Protein AF-A0A2N2E9M6-F1 (afdb_monomer)

Mean predicted aligned error: 7.97 Å

Structure (mmCIF, N/CA/C/O backbone):
data_AF-A0A2N2E9M6-F1
#
_entry.id   AF-A0A2N2E9M6-F1
#
loop_
_atom_site.group_PDB
_atom_site.id
_atom_site.type_symbol
_atom_site.label_atom_id
_atom_site.label_alt_id
_atom_site.label_comp_id
_atom_site.label_asym_id
_atom_site.label_entity_id
_atom_site.label_seq_id
_atom_site.pdbx_PDB_ins_code
_atom_site.Cartn_x
_atom_site.Cartn_y
_atom_site.Cartn_z
_atom_site.occupancy
_atom_site.B_iso_or_equiv
_atom_site.auth_seq_id
_atom_site.auth_comp_id
_atom_site.auth_asym_id
_atom_site.auth_atom_id
_atom_site.pdbx_PDB_model_num
ATOM 1 N N . MET A 1 1 ? -21.289 7.981 24.343 1.00 60.69 1 MET A N 1
ATOM 2 C CA . MET A 1 1 ? -21.766 8.398 23.003 1.00 60.69 1 MET A CA 1
ATOM 3 C C . MET A 1 1 ? -20.630 8.728 22.034 1.00 60.69 1 MET A C 1
ATOM 5 O O . MET A 1 1 ? -20.771 8.397 20.872 1.00 60.69 1 MET A O 1
ATOM 9 N N . ILE A 1 2 ? -19.497 9.300 22.464 1.00 63.69 2 ILE A N 1
ATOM 10 C CA . ILE A 1 2 ? -18.366 9.608 21.557 1.00 63.69 2 ILE A CA 1
ATOM 11 C C . ILE A 1 2 ? -17.702 8.328 21.000 1.00 63.69 2 ILE A C 1
ATOM 13 O O . ILE A 1 2 ? -17.491 8.209 19.799 1.00 63.69 2 ILE A O 1
ATOM 17 N N . THR A 1 3 ? -17.477 7.317 21.845 1.00 67.94 3 THR A N 1
ATOM 18 C CA . THR A 1 3 ? -16.825 6.048 21.459 1.00 67.94 3 THR A CA 1
ATOM 19 C C . 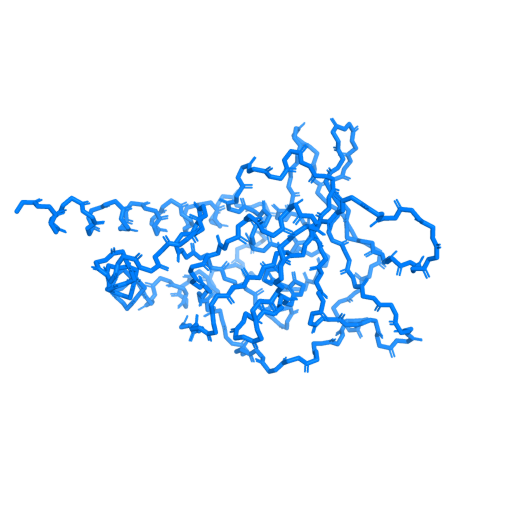THR A 1 3 ? -17.609 5.241 20.418 1.00 67.94 3 THR A C 1
ATOM 21 O O . THR A 1 3 ? -17.013 4.602 19.558 1.00 67.94 3 THR A O 1
ATOM 24 N N . SER A 1 4 ? -18.948 5.285 20.450 1.00 77.00 4 SER A N 1
ATOM 25 C CA . SER A 1 4 ? -19.782 4.553 19.483 1.00 77.00 4 SER A CA 1
ATOM 26 C C . SER A 1 4 ? -19.716 5.146 18.076 1.00 77.00 4 SER A C 1
ATOM 28 O O . SER A 1 4 ? -19.857 4.410 17.105 1.00 77.00 4 SER A O 1
ATOM 30 N N . THR A 1 5 ? -19.496 6.458 17.958 1.00 87.81 5 THR A N 1
ATOM 31 C CA . THR A 1 5 ? -19.344 7.127 16.660 1.00 87.81 5 THR A CA 1
ATOM 32 C C . THR A 1 5 ? -17.971 6.827 16.060 1.00 87.81 5 THR A C 1
ATOM 34 O O . THR A 1 5 ? -17.907 6.391 14.918 1.00 87.81 5 THR A O 1
ATOM 37 N N . ILE A 1 6 ? -16.897 6.912 16.858 1.00 88.19 6 ILE A N 1
ATOM 38 C CA . ILE A 1 6 ? -15.526 6.600 16.411 1.00 88.19 6 ILE A CA 1
ATOM 39 C C . ILE A 1 6 ? -15.430 5.170 15.864 1.00 88.19 6 ILE A C 1
ATOM 41 O O . ILE A 1 6 ? -14.947 4.963 14.756 1.00 88.19 6 ILE A O 1
ATOM 45 N N . LEU A 1 7 ? -15.933 4.173 16.600 1.00 92.75 7 LEU A N 1
ATOM 46 C CA . LEU A 1 7 ? -15.896 2.775 16.152 1.00 92.75 7 LEU A CA 1
ATOM 47 C C . LEU A 1 7 ? -16.660 2.554 14.841 1.00 92.75 7 LEU A C 1
ATOM 49 O O . LEU A 1 7 ? -16.227 1.771 13.993 1.00 92.75 7 LEU A O 1
ATOM 53 N N . LYS A 1 8 ? -17.786 3.254 14.664 1.00 94.44 8 LYS A N 1
ATOM 54 C CA . LYS A 1 8 ? -18.570 3.203 13.429 1.00 94.44 8 LYS A CA 1
ATOM 55 C C . LYS A 1 8 ? -17.799 3.815 12.259 1.00 94.44 8 LYS A C 1
ATOM 57 O O . LYS A 1 8 ? -17.776 3.217 11.187 1.00 94.44 8 LYS A O 1
ATOM 62 N N . ASP A 1 9 ? -17.153 4.957 12.469 1.00 93.38 9 ASP A N 1
ATOM 63 C CA . ASP A 1 9 ? -16.379 5.647 11.434 1.00 93.38 9 ASP A CA 1
ATOM 64 C C . ASP A 1 9 ? -15.151 4.827 11.014 1.00 93.38 9 ASP A C 1
ATOM 66 O O . ASP A 1 9 ? -14.904 4.656 9.822 1.00 93.38 9 ASP A O 1
ATOM 70 N N . LEU A 1 10 ? -14.442 4.223 11.973 1.00 95.00 10 LEU A N 1
ATOM 71 C CA . LEU A 1 10 ? -13.316 3.321 11.704 1.00 95.00 10 LEU A CA 1
ATOM 72 C C . LEU A 1 10 ? -13.754 2.054 10.963 1.00 95.00 10 LEU A C 1
ATOM 74 O O . LEU A 1 10 ? -13.095 1.636 10.014 1.00 95.00 10 LEU A O 1
ATOM 78 N N . SER A 1 11 ? -14.889 1.464 11.348 1.00 96.62 11 SER A N 1
ATOM 79 C CA . SER A 1 11 ? -15.451 0.310 10.632 1.00 96.62 11 SER A CA 1
ATOM 80 C C . SER A 1 11 ? -15.841 0.676 9.197 1.00 96.62 11 SER A C 1
ATOM 82 O O . SER A 1 11 ? -15.581 -0.088 8.272 1.00 96.62 11 SER A O 1
ATOM 84 N N . CYS A 1 12 ? -16.419 1.864 8.997 1.00 96.38 12 CYS A N 1
ATOM 85 C CA . CYS A 1 12 ? -16.771 2.379 7.676 1.00 96.38 12 CYS A CA 1
ATOM 86 C C . CYS A 1 12 ? -15.526 2.623 6.809 1.00 96.38 12 CYS A C 1
ATOM 88 O O . CYS A 1 12 ? -15.520 2.263 5.632 1.00 96.38 12 CYS A O 1
ATOM 90 N N . LEU A 1 13 ? -14.459 3.188 7.388 1.00 94.75 13 LEU A N 1
ATOM 91 C CA . LEU A 1 13 ? -13.177 3.363 6.707 1.00 94.75 13 LEU A CA 1
ATOM 92 C C . LEU A 1 13 ? -12.599 2.017 6.262 1.00 94.75 13 LEU A C 1
ATOM 94 O O . LEU A 1 13 ? -12.228 1.877 5.099 1.00 94.75 13 LEU A O 1
ATOM 98 N N . PHE A 1 14 ? -12.581 1.028 7.158 1.00 97.06 14 PHE A N 1
ATOM 99 C CA . PHE A 1 14 ? -12.128 -0.325 6.846 1.00 97.06 14 PHE A CA 1
ATOM 100 C C . PHE A 1 14 ? -12.903 -0.915 5.661 1.00 97.06 14 PHE A C 1
ATOM 102 O O . PHE A 1 14 ? -12.312 -1.314 4.659 1.00 97.06 14 PHE A O 1
ATOM 109 N N . ASP A 1 15 ? -14.237 -0.905 5.738 1.00 97.50 15 ASP A N 1
ATOM 110 C CA . ASP A 1 15 ? -15.101 -1.478 4.701 1.00 97.50 15 ASP A CA 1
ATOM 111 C C . ASP A 1 15 ? -14.954 -0.743 3.359 1.00 97.50 15 ASP A C 1
ATOM 113 O O . ASP A 1 15 ? -15.023 -1.359 2.292 1.00 97.50 15 ASP A O 1
ATOM 117 N N . LYS A 1 16 ? -14.714 0.573 3.395 1.00 96.38 16 LYS A N 1
ATOM 118 C CA . LYS A 1 16 ? -14.410 1.371 2.205 1.00 96.38 16 LYS A CA 1
ATOM 119 C C . LYS A 1 16 ? -13.079 0.955 1.579 1.00 96.38 16 LYS A C 1
ATOM 121 O O . LYS A 1 16 ? -13.034 0.772 0.370 1.00 96.38 16 LYS A O 1
ATOM 126 N N . GLN A 1 17 ? -12.022 0.786 2.372 1.00 95.75 17 GLN A N 1
ATOM 127 C CA . GLN A 1 17 ? -10.703 0.398 1.862 1.00 95.75 17 GLN A CA 1
ATOM 128 C C . GLN A 1 17 ? -10.716 -1.007 1.250 1.00 95.75 17 GLN A C 1
ATOM 130 O O . GLN A 1 17 ? -10.189 -1.195 0.156 1.00 95.75 17 GLN A O 1
ATOM 135 N N . ILE A 1 18 ? -11.385 -1.971 1.894 1.00 97.31 18 ILE A N 1
ATOM 136 C CA . ILE A 1 18 ? -11.574 -3.314 1.325 1.00 97.31 18 ILE A CA 1
ATOM 137 C C . ILE A 1 18 ? -12.331 -3.239 -0.001 1.00 97.31 18 ILE A C 1
ATOM 139 O O . ILE A 1 18 ? -11.908 -3.836 -0.986 1.00 97.31 18 ILE A O 1
ATOM 143 N N . ARG A 1 19 ? -13.418 -2.463 -0.063 1.00 96.12 19 ARG A N 1
ATOM 144 C CA . ARG A 1 19 ? -14.171 -2.281 -1.309 1.00 96.12 19 ARG A CA 1
ATOM 145 C C . ARG A 1 19 ? -13.313 -1.680 -2.417 1.00 96.12 19 ARG A C 1
ATOM 147 O O . ARG A 1 19 ? -13.338 -2.186 -3.530 1.00 96.12 19 ARG A O 1
ATOM 154 N N . THR A 1 20 ? -12.526 -0.656 -2.101 1.00 93.75 20 THR A N 1
ATOM 155 C CA . THR A 1 20 ? -11.588 -0.058 -3.053 1.00 93.75 20 THR A CA 1
ATOM 156 C C . THR A 1 20 ? -10.599 -1.095 -3.591 1.00 93.75 20 THR A C 1
ATOM 158 O O . THR A 1 20 ? -10.358 -1.084 -4.790 1.00 93.75 20 THR A O 1
ATOM 161 N N . LEU A 1 21 ? -10.085 -2.019 -2.765 1.00 94.19 21 LEU A N 1
ATOM 162 C CA . LEU A 1 21 ? -9.227 -3.120 -3.235 1.00 94.19 21 LEU A CA 1
ATOM 163 C C . LEU A 1 21 ? -9.965 -4.101 -4.157 1.00 94.19 21 LEU A C 1
ATOM 165 O O . LEU A 1 21 ? -9.404 -4.516 -5.166 1.00 94.19 21 LEU A O 1
ATOM 169 N N . VAL A 1 22 ? -11.213 -4.458 -3.833 1.00 93.81 22 VAL A N 1
ATOM 170 C CA . VAL A 1 22 ? -12.055 -5.347 -4.662 1.00 93.81 22 VAL A CA 1
ATOM 171 C C . VAL A 1 22 ? -12.351 -4.728 -6.031 1.00 93.81 22 VAL A C 1
ATOM 173 O O . VAL A 1 22 ? -12.450 -5.440 -7.026 1.00 93.81 22 VAL A O 1
ATOM 176 N N . GLU A 1 23 ? -12.507 -3.407 -6.084 1.00 92.00 23 GLU A N 1
ATOM 177 C CA . GLU A 1 23 ? -12.818 -2.652 -7.303 1.00 92.00 23 GLU A CA 1
ATOM 178 C C . GLU A 1 23 ? -11.581 -2.379 -8.179 1.00 92.00 23 GLU A C 1
ATOM 180 O O . GLU A 1 23 ? -11.720 -1.858 -9.290 1.00 92.00 23 GLU A O 1
ATOM 185 N N . LEU A 1 24 ? -10.373 -2.734 -7.719 1.00 89.62 24 LEU A N 1
ATOM 186 C CA . LEU A 1 24 ? -9.167 -2.630 -8.534 1.00 89.62 24 LEU A CA 1
ATOM 187 C C . LEU A 1 24 ? -9.260 -3.551 -9.755 1.00 89.62 24 LEU A C 1
ATOM 189 O O . LEU A 1 24 ? -9.720 -4.688 -9.678 1.00 89.62 24 LEU A O 1
ATOM 193 N N . ASN A 1 25 ? -8.738 -3.083 -10.890 1.00 86.94 25 ASN A N 1
ATOM 194 C CA . ASN A 1 25 ? -8.650 -3.875 -12.117 1.00 86.94 25 ASN A CA 1
ATOM 195 C C . ASN A 1 25 ? -7.492 -4.892 -12.048 1.00 86.94 25 ASN A C 1
ATOM 197 O O . ASN A 1 25 ? -6.520 -4.805 -12.799 1.00 86.94 25 ASN A O 1
ATOM 201 N N . VAL A 1 26 ? -7.581 -5.827 -11.104 1.00 88.44 26 VAL A N 1
ATOM 202 C CA . VAL A 1 26 ? -6.598 -6.879 -10.826 1.00 88.44 26 VAL A CA 1
ATOM 203 C C . VAL A 1 26 ? -7.299 -8.224 -10.933 1.00 88.44 26 VAL A C 1
ATOM 205 O O . VAL A 1 26 ? -8.449 -8.375 -10.528 1.00 88.44 26 VAL A O 1
ATOM 208 N N . SER A 1 27 ? -6.604 -9.215 -11.485 1.00 89.81 27 SER A N 1
ATOM 209 C CA . SER A 1 27 ? -7.168 -10.555 -11.626 1.00 89.81 27 SER A CA 1
ATOM 210 C C . SER A 1 27 ? -7.528 -11.157 -10.263 1.00 89.81 27 SER A C 1
ATOM 212 O O . SER A 1 27 ? -6.756 -11.066 -9.306 1.00 89.81 27 SER A O 1
ATOM 214 N N . ALA A 1 28 ? -8.705 -11.779 -10.190 1.00 89.69 28 ALA A N 1
ATOM 215 C CA . ALA A 1 28 ? -9.292 -12.289 -8.953 1.00 89.69 28 ALA A CA 1
ATOM 216 C C . ALA A 1 28 ? -8.373 -13.290 -8.225 1.00 89.69 28 ALA A C 1
ATOM 218 O O . ALA A 1 28 ? -8.224 -13.217 -7.008 1.00 89.69 28 ALA A O 1
ATOM 219 N N . ASP A 1 29 ? -7.688 -14.162 -8.969 1.00 89.81 29 ASP A N 1
ATOM 220 C CA . ASP A 1 29 ? -6.722 -15.140 -8.449 1.00 89.81 29 ASP A CA 1
ATOM 221 C C . ASP A 1 29 ? -5.532 -14.502 -7.716 1.00 89.81 29 ASP A C 1
ATOM 223 O O . ASP A 1 29 ? -4.926 -15.149 -6.867 1.00 89.81 29 ASP A O 1
ATOM 227 N N . LYS A 1 30 ? -5.218 -13.233 -8.006 1.00 89.62 30 LYS A N 1
ATOM 228 C CA . LYS A 1 30 ? -4.108 -12.505 -7.378 1.00 89.62 30 LYS A CA 1
ATOM 229 C C . LYS A 1 30 ? -4.528 -11.673 -6.171 1.00 89.62 30 LYS A C 1
ATOM 231 O O . LYS A 1 30 ? -3.700 -11.422 -5.304 1.00 89.62 30 LYS A O 1
ATOM 236 N N . ILE A 1 31 ? -5.780 -11.210 -6.127 1.00 93.56 31 ILE A N 1
ATOM 237 C CA . ILE A 1 31 ? -6.237 -10.227 -5.130 1.00 93.56 31 ILE A CA 1
ATOM 238 C C . ILE A 1 31 ? -7.152 -10.822 -4.050 1.00 93.56 31 ILE A C 1
ATOM 240 O O . ILE A 1 31 ? -7.185 -10.287 -2.945 1.00 93.56 31 ILE A O 1
ATOM 244 N N . ILE A 1 32 ? -7.842 -11.942 -4.313 1.00 95.25 32 ILE A N 1
ATOM 245 C CA . ILE A 1 32 ? -8.782 -12.548 -3.349 1.00 95.25 32 ILE A CA 1
ATOM 246 C C . ILE A 1 32 ? -8.077 -12.955 -2.052 1.00 95.25 32 ILE A C 1
ATOM 248 O O . ILE A 1 32 ? -8.472 -12.483 -0.990 1.00 95.25 32 ILE A O 1
ATOM 252 N N . GLY A 1 33 ? -7.018 -13.768 -2.130 1.00 96.62 33 GLY A N 1
ATOM 253 C CA . GLY A 1 33 ? -6.290 -14.224 -0.938 1.00 96.62 33 GLY A CA 1
ATOM 254 C C . GLY A 1 33 ? -5.763 -13.063 -0.080 1.00 96.62 33 GLY A C 1
ATOM 255 O O . GLY A 1 33 ? -5.979 -13.051 1.133 1.00 96.62 33 GLY A O 1
ATOM 256 N N . PRO A 1 34 ? -5.146 -12.031 -0.688 1.00 96.69 34 PRO A N 1
ATOM 257 C CA . PRO A 1 34 ? -4.741 -10.843 0.052 1.00 96.69 34 PRO A CA 1
ATOM 258 C C . PRO A 1 34 ? -5.894 -10.094 0.726 1.00 96.69 34 PRO A C 1
ATOM 260 O O . PRO A 1 34 ? -5.753 -9.661 1.869 1.00 96.69 34 PRO A O 1
ATOM 263 N N . ILE A 1 35 ? -7.040 -9.956 0.050 1.00 97.12 35 ILE A N 1
ATOM 264 C CA . ILE A 1 35 ? -8.232 -9.314 0.619 1.00 97.12 35 ILE A CA 1
ATOM 265 C C . ILE A 1 35 ? -8.780 -10.120 1.799 1.00 97.12 35 ILE A C 1
ATOM 267 O O . ILE A 1 35 ? -9.088 -9.525 2.828 1.00 97.12 35 ILE A O 1
ATOM 271 N N . GLU A 1 36 ? -8.864 -11.447 1.690 1.00 97.75 36 GLU A N 1
ATOM 272 C CA . GLU A 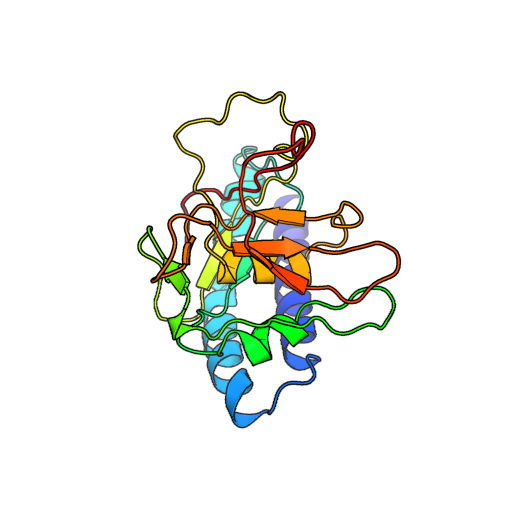1 36 ? -9.311 -12.318 2.784 1.00 97.75 36 GLU A CA 1
ATOM 273 C C . GLU A 1 36 ? -8.409 -12.157 4.018 1.00 97.75 36 GLU A C 1
ATOM 275 O O . GLU A 1 36 ? -8.905 -11.875 5.111 1.00 97.75 36 GLU A O 1
ATOM 280 N N . SER A 1 37 ? -7.084 -12.188 3.827 1.00 97.44 37 SER A N 1
ATOM 281 C CA . SER A 1 37 ? -6.099 -11.970 4.899 1.00 97.44 37 SER A CA 1
ATOM 282 C C . SER A 1 37 ? -6.227 -10.593 5.566 1.00 97.44 37 SER A C 1
ATOM 284 O O . SER A 1 37 ? -6.011 -10.453 6.774 1.00 97.44 37 SER A O 1
ATOM 286 N N . LEU A 1 38 ? -6.585 -9.550 4.811 1.00 98.06 38 LEU A N 1
ATOM 287 C CA . LEU A 1 38 ? -6.860 -8.220 5.364 1.00 98.06 38 LEU A CA 1
ATOM 288 C C . LEU A 1 38 ? -8.197 -8.185 6.122 1.00 98.06 38 LEU A C 1
ATOM 290 O O . LEU A 1 38 ? -8.269 -7.614 7.211 1.00 98.06 38 LEU A O 1
ATOM 294 N N . MET A 1 39 ? -9.244 -8.820 5.586 1.00 98.06 39 MET A N 1
ATOM 295 C CA . MET A 1 39 ? -10.576 -8.888 6.200 1.00 98.06 39 MET A CA 1
ATOM 296 C C . MET A 1 39 ? -10.562 -9.575 7.568 1.00 98.06 39 MET A C 1
ATOM 298 O O . MET A 1 39 ? -11.233 -9.104 8.488 1.00 98.06 39 MET A O 1
ATOM 302 N N . GLU A 1 40 ? -9.755 -10.624 7.736 1.00 97.88 40 GLU A N 1
ATOM 303 C CA . GLU A 1 40 ? -9.566 -11.316 9.020 1.00 97.88 40 GLU A CA 1
ATOM 304 C C . GLU A 1 40 ? -9.017 -10.400 10.128 1.00 97.88 40 GLU A C 1
ATOM 306 O O . GLU A 1 40 ? -9.221 -10.660 1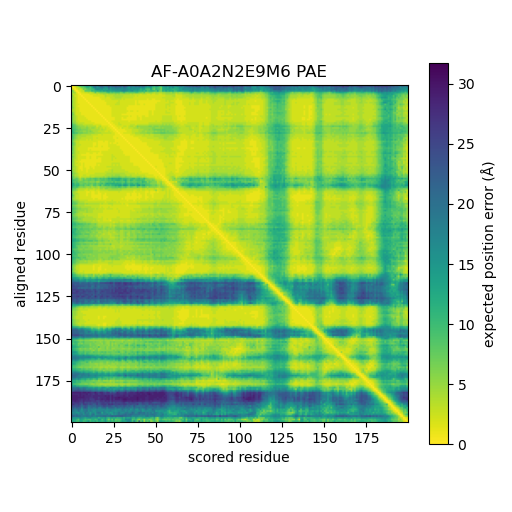1.314 1.00 97.88 40 GLU A O 1
ATOM 311 N N . LYS A 1 41 ? -8.369 -9.285 9.765 1.00 97.25 41 LYS A N 1
ATOM 312 C CA . LYS A 1 41 ? -7.785 -8.325 10.713 1.00 97.25 41 LYS A CA 1
ATOM 313 C C . LYS A 1 41 ? -8.754 -7.220 11.144 1.00 97.25 41 LYS A C 1
ATOM 315 O O . LYS A 1 41 ? -8.367 -6.381 11.958 1.00 97.25 41 LYS A O 1
ATOM 320 N N . LYS A 1 42 ? -10.006 -7.202 10.656 1.00 97.25 42 LYS A N 1
ATOM 321 C CA . LYS A 1 42 ? -10.972 -6.106 10.885 1.00 97.25 42 LYS A CA 1
ATOM 322 C C . LYS A 1 42 ? -11.082 -5.677 12.346 1.00 97.25 42 LYS A C 1
ATOM 324 O O . LYS A 1 42 ? -10.878 -4.503 12.653 1.00 97.25 42 LYS A O 1
ATOM 329 N N . ASP A 1 43 ? -11.372 -6.613 13.244 1.00 96.25 43 ASP A N 1
ATOM 330 C CA . ASP A 1 43 ? -11.605 -6.299 14.659 1.00 96.25 43 ASP A CA 1
ATOM 331 C C . ASP A 1 43 ? -10.350 -5.720 15.326 1.00 96.25 43 ASP A C 1
ATOM 333 O O . ASP A 1 43 ? -10.424 -4.761 16.102 1.00 96.25 43 ASP A O 1
ATOM 337 N N . LEU A 1 44 ? -9.177 -6.252 14.979 1.00 96.62 44 LEU A N 1
ATOM 338 C CA . LEU A 1 44 ? -7.894 -5.793 15.503 1.00 96.62 44 LEU A CA 1
ATOM 339 C C . LEU A 1 44 ? -7.516 -4.403 14.965 1.00 96.62 44 LEU A C 1
ATOM 341 O O . LEU A 1 44 ? -7.009 -3.561 15.709 1.00 96.62 44 LEU A O 1
ATOM 345 N N . VAL A 1 45 ? -7.802 -4.135 13.691 1.00 96.31 45 VAL A N 1
ATOM 346 C CA . VAL A 1 45 ? -7.537 -2.842 13.047 1.00 96.31 45 VAL A CA 1
ATOM 347 C C . VAL A 1 45 ? -8.461 -1.761 13.597 1.00 96.31 45 VAL A C 1
ATOM 349 O O . VAL A 1 45 ? -7.991 -0.692 13.985 1.00 96.31 45 VAL A O 1
ATOM 352 N N . VAL A 1 46 ? -9.762 -2.043 13.698 1.00 96.06 46 VAL A N 1
ATOM 353 C CA . VAL A 1 46 ? -10.752 -1.095 14.231 1.00 96.06 46 VAL A CA 1
ATOM 354 C C . VAL A 1 46 ? -10.484 -0.796 15.706 1.00 96.06 46 VAL A C 1
ATOM 356 O O . VAL A 1 46 ? -10.511 0.370 16.105 1.00 96.06 46 VAL A O 1
ATOM 359 N N . SER A 1 47 ? -10.176 -1.812 16.518 1.00 94.12 47 SER A N 1
ATOM 360 C CA . SER A 1 47 ? -9.818 -1.599 17.928 1.00 94.12 47 SER A CA 1
ATOM 361 C C . SER A 1 47 ? -8.525 -0.792 18.076 1.00 94.12 47 SER A C 1
ATOM 363 O O . SER A 1 47 ? -8.515 0.192 18.816 1.00 94.12 47 SER A O 1
ATOM 365 N N . THR A 1 48 ? -7.479 -1.115 17.308 1.00 93.19 48 THR A N 1
ATOM 366 C CA . THR A 1 48 ? -6.218 -0.356 17.301 1.00 93.19 48 THR A CA 1
ATOM 367 C C . THR A 1 48 ? -6.422 1.094 16.855 1.00 93.19 48 THR A C 1
ATOM 369 O O . THR A 1 48 ? -5.902 2.013 17.487 1.00 93.19 48 THR A O 1
ATOM 372 N N . GLY A 1 49 ? -7.203 1.329 15.799 1.00 91.81 49 GLY A N 1
ATOM 373 C CA . GLY A 1 49 ? -7.538 2.680 15.347 1.00 91.81 49 GLY A CA 1
ATOM 374 C C . GLY A 1 49 ? -8.273 3.477 16.427 1.00 91.81 49 GLY A C 1
ATOM 375 O O . GLY A 1 49 ? -7.973 4.650 16.646 1.00 91.81 49 GLY A O 1
ATOM 376 N N . ASN A 1 50 ? -9.183 2.833 17.161 1.00 93.12 50 ASN A N 1
ATOM 377 C CA . ASN A 1 50 ? -9.910 3.464 18.258 1.00 93.12 50 ASN A CA 1
ATOM 378 C C . ASN A 1 50 ? -8.978 3.823 19.425 1.00 93.12 50 ASN A C 1
ATOM 380 O O . ASN A 1 50 ? -9.090 4.921 19.963 1.00 93.12 50 ASN A O 1
ATOM 384 N N . GLU A 1 51 ? -8.030 2.954 19.787 1.00 91.06 51 GLU A N 1
ATOM 385 C CA . GLU A 1 51 ? -6.999 3.267 20.789 1.00 91.06 51 GLU A CA 1
ATOM 386 C C . GLU A 1 51 ? -6.180 4.503 20.398 1.00 91.06 51 GLU A C 1
ATOM 388 O O . GLU A 1 51 ? -5.986 5.403 21.216 1.00 91.06 51 GLU A O 1
ATOM 393 N N . ILE A 1 52 ? -5.737 4.577 19.139 1.00 87.81 52 ILE A N 1
ATOM 394 C CA . ILE A 1 52 ? -4.951 5.708 18.634 1.00 87.81 52 ILE A CA 1
ATOM 395 C C . ILE A 1 52 ? -5.776 7.000 18.687 1.00 87.81 52 ILE A C 1
ATOM 397 O O . ILE A 1 52 ? -5.300 7.996 19.234 1.00 87.81 52 ILE A O 1
ATOM 401 N N . MET A 1 53 ? -7.026 6.972 18.214 1.00 87.06 53 MET A N 1
ATOM 402 C CA . MET A 1 53 ? -7.935 8.127 18.253 1.00 87.06 53 MET A CA 1
ATOM 403 C C . MET A 1 53 ? -8.201 8.601 19.688 1.00 87.06 53 MET A C 1
ATOM 405 O O . MET A 1 53 ? -8.124 9.795 19.973 1.00 87.06 53 MET A O 1
ATOM 409 N N . LEU A 1 54 ? -8.469 7.676 20.614 1.00 87.50 54 LEU A N 1
ATOM 410 C CA . LEU A 1 54 ? -8.736 8.001 22.019 1.00 87.50 54 LEU A CA 1
ATOM 411 C C . LEU A 1 54 ? -7.493 8.492 22.768 1.00 87.50 54 LEU A C 1
ATOM 413 O O . LEU A 1 54 ? -7.623 9.263 23.716 1.00 87.50 54 LEU A O 1
ATOM 417 N N . SER A 1 55 ? -6.295 8.077 22.350 1.00 85.56 55 SER A N 1
ATOM 418 C CA . SER A 1 55 ? -5.043 8.545 22.951 1.00 85.56 55 SER A CA 1
ATOM 419 C C . SER A 1 55 ? -4.733 10.018 22.656 1.00 85.56 55 SER A C 1
ATOM 421 O O . SER A 1 55 ? -3.839 10.583 23.285 1.00 85.56 55 SER A O 1
ATOM 423 N N . GLY A 1 56 ? -5.428 10.632 21.687 1.00 78.94 56 GLY A N 1
ATOM 424 C CA . GLY A 1 56 ? -5.151 11.992 21.218 1.00 78.94 56 GLY A CA 1
ATOM 425 C C . GLY A 1 56 ? -3.825 12.133 20.461 1.00 78.94 56 GLY A C 1
ATOM 426 O O . GLY A 1 56 ? -3.418 13.248 20.159 1.00 78.94 56 GLY A O 1
ATOM 427 N N . LYS A 1 57 ? -3.145 11.018 20.156 1.00 74.38 57 LYS A N 1
ATOM 428 C CA . LYS A 1 57 ? -1.873 10.975 19.413 1.00 74.38 57 LYS A CA 1
ATOM 429 C C . LYS A 1 57 ? -2.055 10.765 17.909 1.00 74.38 57 LYS A C 1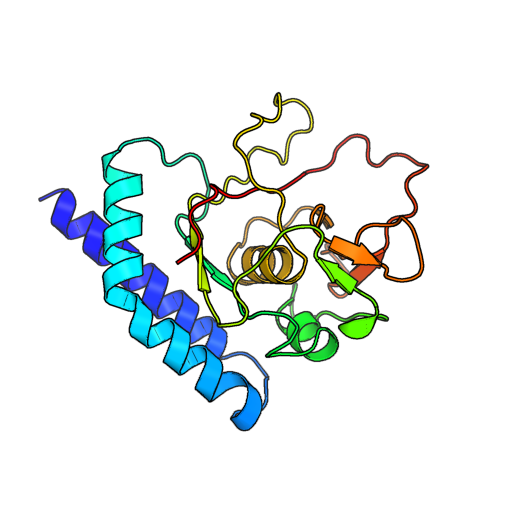
ATOM 431 O O . LYS A 1 57 ? -1.089 10.456 17.217 1.00 74.38 57 LYS A O 1
ATOM 436 N N . PHE A 1 58 ? -3.282 10.884 17.411 1.00 78.00 58 PHE A N 1
ATOM 437 C CA . PHE A 1 58 ? -3.538 10.879 15.980 1.00 78.00 58 PHE A CA 1
ATOM 438 C C . PHE A 1 58 ? -3.115 12.227 15.396 1.00 78.00 58 PHE A C 1
ATOM 440 O O . PHE A 1 58 ? -3.674 13.259 15.767 1.00 78.00 58 PHE A O 1
ATOM 447 N N . THR A 1 59 ? -2.109 12.215 14.528 1.00 69.19 59 THR A N 1
ATOM 448 C CA . THR A 1 59 ? -1.558 13.435 13.915 1.00 69.19 59 THR A CA 1
ATOM 449 C C . THR A 1 59 ? -1.721 13.467 12.405 1.00 69.19 59 THR A C 1
ATOM 451 O O . THR A 1 59 ? -1.433 14.495 11.806 1.00 69.19 59 THR A O 1
ATOM 454 N N . GLY A 1 60 ? -2.176 12.367 11.805 1.00 68.31 60 GLY A N 1
ATOM 455 C CA . GLY A 1 60 ? -2.215 12.212 10.359 1.00 68.31 60 GLY A CA 1
ATOM 456 C C . GLY A 1 60 ? -3.575 12.398 9.704 1.00 68.31 60 GLY A C 1
ATOM 457 O O . GLY A 1 60 ? -4.569 12.671 10.369 1.00 68.31 60 GLY A O 1
ATOM 458 N N . ASP A 1 61 ? -3.616 12.200 8.388 1.00 73.31 61 ASP A N 1
ATOM 459 C CA . ASP A 1 61 ? -4.851 12.315 7.595 1.00 73.31 61 ASP A CA 1
ATOM 460 C C . ASP A 1 61 ? -5.531 10.959 7.381 1.00 73.31 61 ASP A C 1
ATOM 462 O O . ASP A 1 61 ? -6.725 10.880 7.084 1.00 73.31 61 ASP A O 1
ATOM 466 N N . LEU A 1 62 ? -4.792 9.867 7.597 1.00 80.06 62 LEU A N 1
ATOM 467 C CA . LEU A 1 62 ? -5.314 8.513 7.507 1.00 80.06 62 LEU A CA 1
ATOM 468 C C . LEU A 1 62 ? -4.894 7.688 8.729 1.00 80.06 62 LEU A C 1
ATOM 470 O O . LEU A 1 62 ? -3.716 7.460 9.003 1.00 80.06 62 LEU A O 1
ATOM 474 N N . ILE A 1 63 ? -5.884 7.224 9.491 1.00 88.00 63 ILE A N 1
ATOM 475 C CA . ILE A 1 63 ? -5.664 6.483 10.743 1.00 88.00 63 ILE A CA 1
ATOM 476 C C . ILE A 1 63 ? -5.053 5.099 10.520 1.00 88.00 63 ILE A C 1
ATOM 478 O O . ILE A 1 63 ? -4.227 4.671 11.327 1.00 88.00 63 ILE A O 1
ATOM 482 N N . PHE A 1 64 ? -5.412 4.426 9.427 1.00 92.12 64 PHE A N 1
ATOM 483 C CA . PHE A 1 64 ? -4.766 3.198 8.982 1.00 92.12 64 PHE A CA 1
ATOM 484 C C . PHE A 1 64 ? -4.918 2.984 7.477 1.00 92.12 64 PHE A C 1
ATOM 486 O O . PHE A 1 64 ? -5.867 3.482 6.869 1.00 92.12 64 PHE A O 1
ATOM 493 N N . SER A 1 65 ? -4.013 2.205 6.887 1.00 92.69 65 SER A N 1
ATOM 494 C CA . SER A 1 65 ? -4.058 1.828 5.471 1.00 92.69 65 SER A CA 1
ATOM 495 C C . SER A 1 65 ? -3.634 0.371 5.266 1.00 92.69 65 SER A C 1
ATOM 497 O O . SER A 1 65 ? -2.632 -0.032 5.865 1.00 92.69 65 SER A O 1
ATOM 499 N N . PRO A 1 66 ? -4.357 -0.421 4.449 1.00 96.06 66 PRO A N 1
ATOM 500 C CA . PRO A 1 66 ? -3.968 -1.787 4.127 1.00 96.06 66 PRO A CA 1
ATOM 501 C C . PRO A 1 66 ? -2.818 -1.801 3.121 1.00 96.06 66 PRO A C 1
ATOM 503 O O . PRO A 1 66 ? -2.843 -1.095 2.113 1.00 96.06 66 PRO A O 1
ATOM 506 N N . VAL A 1 67 ? -1.831 -2.646 3.362 1.00 95.44 67 VAL A N 1
ATOM 507 C CA . VAL A 1 67 ? -0.626 -2.821 2.557 1.00 95.44 67 VAL A CA 1
ATOM 508 C C . VAL A 1 67 ? -0.586 -4.257 2.067 1.00 95.44 67 VAL A C 1
ATOM 510 O O . VAL A 1 67 ? -0.711 -5.196 2.854 1.00 95.44 67 VAL A O 1
ATOM 513 N N . ILE A 1 68 ? -0.390 -4.422 0.761 1.00 96.00 68 ILE A N 1
ATOM 514 C CA . ILE A 1 68 ? -0.107 -5.719 0.156 1.00 96.00 68 ILE A CA 1
ATOM 515 C C . ILE A 1 68 ? 1.387 -5.733 -0.198 1.00 96.00 68 ILE A C 1
ATOM 517 O O . ILE A 1 68 ? 1.814 -4.919 -1.017 1.00 96.00 68 ILE A O 1
ATOM 521 N N . PRO A 1 69 ? 2.196 -6.599 0.428 1.00 94.19 69 PRO A N 1
ATOM 522 C CA . PRO A 1 69 ? 3.616 -6.753 0.122 1.00 94.19 69 PRO A CA 1
ATOM 523 C C . PRO A 1 69 ? 3.935 -7.020 -1.365 1.00 94.19 69 PRO A C 1
ATOM 525 O O . PRO A 1 69 ? 3.132 -7.611 -2.096 1.00 94.19 69 PRO A O 1
ATOM 528 N N . LEU A 1 70 ? 5.124 -6.591 -1.819 1.00 92.31 70 LEU A N 1
ATOM 529 C CA . LEU A 1 70 ? 5.579 -6.737 -3.218 1.00 92.31 70 LEU A CA 1
ATOM 530 C C . LEU A 1 70 ? 5.903 -8.185 -3.627 1.00 92.31 70 LEU A C 1
ATOM 532 O O . LEU A 1 70 ? 6.009 -8.466 -4.824 1.00 92.31 70 LEU A O 1
ATOM 536 N N . ASP A 1 71 ? 6.101 -9.072 -2.650 1.00 89.69 71 ASP A N 1
ATOM 537 C CA . ASP A 1 71 ? 6.284 -10.519 -2.813 1.00 89.69 71 ASP A CA 1
ATOM 538 C C . ASP A 1 71 ? 4.952 -11.268 -2.987 1.00 89.69 71 ASP A C 1
ATOM 540 O O . ASP A 1 71 ? 4.948 -12.375 -3.520 1.00 89.69 71 ASP A O 1
ATOM 544 N N . ILE A 1 72 ? 3.822 -10.653 -2.614 1.00 92.88 72 ILE A N 1
ATOM 545 C CA . ILE A 1 72 ? 2.473 -11.190 -2.848 1.00 92.88 72 ILE A CA 1
ATOM 546 C C . ILE A 1 72 ? 1.898 -10.683 -4.170 1.00 92.88 72 ILE A C 1
ATOM 548 O O . ILE A 1 72 ? 1.444 -11.470 -5.002 1.00 92.88 72 ILE A O 1
ATOM 552 N N . ILE A 1 73 ? 1.893 -9.362 -4.372 1.00 92.81 73 ILE A N 1
ATOM 553 C CA . ILE A 1 73 ? 1.477 -8.754 -5.640 1.00 92.81 73 ILE A CA 1
ATOM 554 C C . ILE A 1 73 ? 2.654 -7.983 -6.205 1.00 92.81 73 ILE A C 1
ATOM 556 O O . ILE A 1 73 ? 3.123 -7.020 -5.604 1.00 92.81 73 ILE A O 1
ATOM 560 N N . GLU A 1 74 ? 3.094 -8.387 -7.392 1.00 92.69 74 GLU A N 1
ATOM 561 C CA . GLU A 1 74 ? 4.259 -7.795 -8.031 1.00 92.69 74 GLU A CA 1
ATOM 562 C C . GLU A 1 74 ? 4.061 -6.309 -8.358 1.00 92.69 74 GLU A C 1
ATOM 564 O O . GLU A 1 74 ? 2.965 -5.850 -8.702 1.00 92.69 74 GLU A O 1
ATOM 569 N N . LEU A 1 75 ? 5.165 -5.565 -8.333 1.00 92.62 75 LEU A N 1
ATOM 570 C CA . LEU A 1 75 ? 5.209 -4.127 -8.565 1.00 92.62 75 LEU A CA 1
ATOM 571 C C . LEU A 1 75 ? 4.507 -3.669 -9.860 1.00 92.62 75 LEU A C 1
ATOM 573 O O . LEU A 1 75 ? 3.782 -2.676 -9.790 1.00 92.62 75 LEU A O 1
ATOM 577 N N . PRO A 1 76 ? 4.627 -4.354 -11.020 1.00 92.00 76 PRO A N 1
ATOM 578 C CA . PRO A 1 76 ? 3.894 -3.959 -12.225 1.00 92.00 76 PRO A CA 1
ATOM 579 C C . PRO A 1 76 ? 2.374 -3.953 -12.050 1.00 92.00 76 PRO A C 1
ATOM 581 O O . PRO A 1 76 ? 1.693 -3.125 -12.647 1.00 92.00 76 PRO A O 1
ATOM 584 N N . ILE A 1 77 ? 1.842 -4.844 -11.211 1.00 92.25 77 ILE A N 1
ATOM 585 C CA . ILE A 1 77 ? 0.410 -4.919 -10.911 1.00 92.25 77 ILE A CA 1
ATOM 586 C C . ILE A 1 77 ? 0.040 -3.853 -9.883 1.00 92.25 77 ILE A C 1
ATOM 588 O O . ILE A 1 77 ? -0.947 -3.145 -10.071 1.00 92.25 77 ILE A O 1
ATOM 592 N N . GLN A 1 78 ? 0.845 -3.691 -8.827 1.00 92.19 78 GLN A N 1
ATOM 593 C CA . GLN A 1 78 ? 0.604 -2.650 -7.824 1.00 92.19 78 GLN A CA 1
ATOM 594 C C . GLN A 1 78 ? 0.707 -1.232 -8.398 1.00 92.19 78 GLN A C 1
ATOM 596 O O . GLN A 1 78 ? 0.022 -0.328 -7.929 1.00 92.19 78 GLN A O 1
ATOM 601 N N . ALA A 1 79 ? 1.492 -1.018 -9.457 1.00 90.12 79 ALA A N 1
ATOM 602 C CA . ALA A 1 79 ? 1.529 0.260 -10.162 1.00 90.12 79 ALA A CA 1
ATOM 603 C C . ALA A 1 79 ? 0.152 0.658 -10.727 1.00 90.12 79 ALA A C 1
ATOM 605 O O . ALA A 1 79 ? -0.156 1.846 -10.775 1.00 90.12 79 ALA A O 1
ATOM 606 N N . TYR A 1 80 ? -0.708 -0.307 -11.081 1.00 88.31 80 TYR A N 1
ATOM 607 C CA . TYR A 1 80 ? -2.083 -0.039 -11.524 1.00 88.31 80 TYR A CA 1
ATOM 608 C C . TYR A 1 80 ? -3.026 0.371 -10.395 1.00 88.31 80 TYR A C 1
ATOM 610 O O . TYR A 1 80 ? -4.112 0.880 -10.672 1.00 88.31 80 TYR A O 1
ATOM 618 N N . PHE A 1 81 ? -2.633 0.174 -9.133 1.00 89.88 81 PHE A N 1
ATOM 619 C CA . PHE A 1 81 ? -3.406 0.665 -7.990 1.00 89.88 81 PHE A CA 1
ATOM 620 C C . PHE A 1 81 ? -3.382 2.193 -7.974 1.00 89.88 81 PHE A C 1
ATOM 622 O O . PHE A 1 81 ? -4.333 2.849 -7.558 1.00 89.88 81 PHE A O 1
ATOM 629 N N . LEU A 1 82 ? -2.298 2.768 -8.487 1.00 86.44 82 LEU A N 1
ATOM 630 C CA . LEU A 1 82 ? -2.175 4.193 -8.686 1.00 86.44 82 LEU A CA 1
ATOM 631 C C . LEU A 1 82 ? -3.047 4.584 -9.879 1.00 86.44 82 LEU A C 1
ATOM 633 O O . LEU A 1 82 ? -2.848 4.112 -10.998 1.00 86.44 82 LEU A O 1
ATOM 637 N N . SER A 1 83 ? -4.006 5.475 -9.662 1.00 82.81 83 SER A N 1
ATOM 638 C CA . SER A 1 83 ? -4.746 6.098 -10.754 1.00 82.81 83 SER A CA 1
ATOM 639 C C . SER A 1 83 ? -4.956 7.574 -10.468 1.00 82.81 83 SER A C 1
ATOM 641 O O . SER A 1 83 ? -5.211 7.978 -9.336 1.00 82.81 83 SER A O 1
ATOM 643 N N . PHE A 1 84 ? -4.824 8.401 -11.500 1.00 79.62 84 PHE A N 1
ATOM 644 C CA . PHE A 1 84 ? -5.036 9.835 -11.374 1.00 79.62 84 PHE A CA 1
ATOM 645 C C . PHE A 1 84 ? -5.750 10.367 -12.609 1.00 79.62 84 PHE A C 1
ATOM 647 O O . PHE A 1 84 ? -5.294 10.172 -13.732 1.00 79.62 84 PHE A O 1
ATOM 654 N N . ARG A 1 85 ? -6.903 11.020 -12.410 1.00 78.50 85 ARG A N 1
ATOM 655 C CA . ARG A 1 85 ? -7.748 11.559 -13.498 1.00 78.50 85 ARG A CA 1
ATOM 656 C C . ARG A 1 85 ? -8.060 10.536 -14.606 1.00 78.50 85 ARG A C 1
ATOM 658 O O . ARG A 1 85 ? -8.105 10.883 -15.779 1.00 78.50 85 ARG A O 1
ATOM 665 N N . GLY A 1 86 ? -8.279 9.275 -14.227 1.00 79.69 86 GLY A N 1
ATOM 666 C CA . GLY A 1 86 ? -8.576 8.181 -15.160 1.00 79.69 86 GLY A CA 1
ATOM 667 C C . GLY A 1 86 ? -7.350 7.533 -15.813 1.00 79.69 86 GLY A C 1
ATOM 668 O O . GLY A 1 86 ? -7.499 6.516 -16.482 1.00 79.69 86 GLY A O 1
ATOM 669 N N . ASN A 1 87 ? -6.144 8.057 -15.582 1.00 82.56 87 ASN A N 1
ATOM 670 C CA . ASN A 1 87 ? -4.902 7.452 -16.051 1.00 82.56 87 ASN A CA 1
ATOM 671 C C . ASN A 1 87 ? -4.385 6.444 -15.025 1.00 82.56 87 ASN A C 1
ATOM 673 O O . ASN A 1 87 ? -4.127 6.808 -13.877 1.00 82.56 87 ASN A O 1
ATOM 677 N N . GLN A 1 88 ? -4.210 5.190 -15.444 1.00 86.69 88 GLN A N 1
ATOM 678 C CA . GLN A 1 88 ? -3.560 4.161 -14.631 1.00 86.69 88 GLN A CA 1
ATOM 679 C C . GLN A 1 88 ? -2.058 4.411 -14.524 1.00 86.69 88 GLN A C 1
ATOM 681 O O . GLN A 1 88 ? -1.443 4.961 -15.444 1.00 86.69 88 GLN A O 1
ATOM 686 N N . GLY A 1 89 ? -1.493 4.008 -13.391 1.00 87.75 89 GLY A N 1
ATOM 687 C CA . GLY A 1 89 ? -0.077 4.112 -13.116 1.00 87.75 89 GLY A CA 1
ATOM 688 C C . GLY A 1 89 ? 0.760 3.080 -13.862 1.00 87.75 89 GLY A C 1
ATOM 689 O O . GLY A 1 89 ? 0.250 2.093 -14.388 1.00 87.75 89 GLY A O 1
ATOM 690 N N . HIS A 1 90 ? 2.066 3.317 -13.925 1.00 89.12 90 HIS A N 1
ATOM 691 C CA . HIS A 1 90 ? 3.019 2.406 -14.554 1.00 89.12 90 HIS A CA 1
ATOM 692 C C . HIS A 1 90 ? 4.368 2.408 -13.829 1.00 89.12 90 HIS A C 1
ATOM 694 O O . HIS A 1 90 ? 4.652 3.263 -12.992 1.00 89.12 90 HIS A O 1
ATOM 700 N N . THR A 1 91 ? 5.206 1.429 -14.147 1.00 90.25 91 THR A N 1
ATOM 701 C CA . THR A 1 91 ? 6.559 1.269 -13.607 1.00 90.25 91 THR A CA 1
ATOM 702 C C . THR A 1 91 ? 7.450 0.653 -14.679 1.00 90.25 91 THR A C 1
ATOM 704 O O . THR A 1 91 ? 6.970 -0.119 -15.513 1.00 90.25 91 THR A O 1
ATOM 707 N N . TYR A 1 92 ? 8.741 0.973 -14.643 1.00 85.44 92 TYR A N 1
ATOM 708 C CA . TYR A 1 92 ? 9.766 0.316 -15.464 1.00 85.44 92 TYR A CA 1
ATOM 709 C C . TYR A 1 92 ? 10.542 -0.752 -14.684 1.00 85.44 92 TYR A C 1
ATOM 711 O O . TYR A 1 92 ? 11.373 -1.451 -15.261 1.00 85.44 92 TYR A O 1
ATOM 719 N N . PHE A 1 93 ? 10.263 -0.883 -13.387 1.00 87.50 93 PHE A N 1
ATOM 720 C CA . PHE A 1 93 ? 10.941 -1.811 -12.490 1.00 87.50 93 PHE A CA 1
ATOM 721 C C . PHE A 1 93 ? 10.101 -3.049 -12.220 1.00 87.50 93 PHE A C 1
ATOM 723 O O . PHE A 1 93 ? 8.866 -3.020 -12.229 1.00 87.50 93 PHE A O 1
ATOM 730 N N . ARG A 1 94 ? 10.795 -4.129 -11.891 1.00 89.00 94 ARG A N 1
ATOM 731 C CA . ARG A 1 94 ? 10.223 -5.347 -11.325 1.00 89.00 94 ARG A CA 1
ATOM 732 C C . ARG A 1 94 ? 10.353 -5.323 -9.804 1.00 89.00 94 ARG A C 1
ATOM 734 O O . ARG A 1 94 ? 11.180 -4.594 -9.265 1.00 89.00 94 ARG A O 1
ATOM 741 N N . SER A 1 95 ? 9.583 -6.159 -9.103 1.00 87.94 95 SER A N 1
ATOM 742 C CA . SER A 1 95 ? 9.721 -6.297 -7.641 1.00 87.94 95 SER A CA 1
ATOM 743 C C . SER A 1 95 ? 11.151 -6.671 -7.234 1.00 87.94 95 SER A C 1
ATOM 745 O O . SER A 1 95 ? 11.669 -6.134 -6.266 1.00 87.94 95 SER A O 1
ATOM 747 N N . GLU A 1 96 ? 11.812 -7.535 -8.010 1.00 89.50 96 GLU A N 1
ATOM 748 C CA . GLU A 1 96 ? 13.202 -7.976 -7.796 1.00 89.50 96 GLU A CA 1
ATOM 749 C C . GLU A 1 96 ? 14.249 -6.859 -7.942 1.00 89.50 96 GLU A C 1
ATOM 751 O O . GLU A 1 96 ? 15.381 -6.997 -7.476 1.00 89.50 96 GLU A O 1
ATOM 756 N N . ASP A 1 97 ? 13.882 -5.737 -8.564 1.00 88.69 97 ASP A N 1
ATOM 757 C CA . ASP A 1 97 ? 14.751 -4.568 -8.637 1.00 88.69 97 ASP A CA 1
ATOM 758 C C . ASP A 1 97 ? 14.729 -3.766 -7.331 1.00 88.69 97 ASP A C 1
ATOM 760 O O . ASP A 1 97 ? 15.582 -2.905 -7.161 1.00 88.69 97 ASP A O 1
ATOM 764 N N . ILE A 1 98 ? 13.805 -4.041 -6.402 1.00 88.62 98 ILE A N 1
ATOM 765 C CA . ILE A 1 98 ? 13.588 -3.268 -5.176 1.00 88.62 98 ILE A CA 1
ATOM 766 C C . ILE A 1 98 ? 13.953 -4.103 -3.945 1.00 88.62 98 ILE A C 1
ATOM 768 O O . ILE A 1 98 ? 13.478 -5.219 -3.760 1.00 88.62 98 ILE A O 1
ATOM 772 N N . LEU A 1 99 ? 14.779 -3.533 -3.072 1.00 87.50 99 LEU A N 1
ATOM 773 C CA . LEU A 1 99 ? 15.153 -4.092 -1.780 1.00 87.50 99 LEU A CA 1
ATOM 774 C C . LEU A 1 99 ? 14.610 -3.214 -0.655 1.00 87.50 99 LEU A C 1
ATOM 776 O O . LEU A 1 99 ? 15.018 -2.058 -0.522 1.00 87.50 99 LEU A O 1
ATOM 780 N N . ASP A 1 100 ? 13.755 -3.784 0.191 1.00 85.19 100 ASP A N 1
ATOM 781 C CA . ASP A 1 100 ? 13.354 -3.149 1.443 1.00 85.19 100 ASP A CA 1
ATOM 782 C C . ASP A 1 100 ? 14.507 -3.205 2.461 1.00 85.19 100 ASP A C 1
ATOM 784 O O . ASP A 1 100 ? 15.052 -4.260 2.782 1.00 85.19 100 ASP A O 1
ATOM 788 N N . LEU A 1 101 ? 14.891 -2.036 2.969 1.00 82.25 101 LEU A N 1
ATOM 789 C CA . LEU A 1 101 ? 15.935 -1.833 3.976 1.00 82.25 101 LEU A CA 1
ATOM 790 C C . LEU A 1 101 ? 15.428 -2.039 5.405 1.00 82.25 101 LEU A C 1
ATOM 792 O O . LEU A 1 101 ? 16.225 -2.181 6.333 1.00 82.25 101 LEU A O 1
ATOM 796 N N . ILE A 1 102 ? 14.108 -2.031 5.590 1.00 82.06 102 ILE A N 1
ATOM 797 C CA . ILE A 1 102 ? 13.462 -2.342 6.862 1.00 82.06 102 ILE A CA 1
ATOM 798 C C . ILE A 1 102 ? 12.727 -3.668 6.746 1.00 82.06 102 ILE A C 1
ATOM 800 O O . ILE A 1 102 ? 12.216 -4.027 5.690 1.00 82.06 102 ILE A O 1
ATOM 804 N N . LYS A 1 103 ? 12.609 -4.376 7.868 1.00 81.31 103 LYS A N 1
ATOM 805 C CA . LYS A 1 103 ? 11.786 -5.579 7.916 1.00 81.31 103 LYS A CA 1
ATOM 806 C C . LYS A 1 103 ? 10.304 -5.202 7.824 1.00 81.31 103 LYS A C 1
ATOM 808 O O . LYS A 1 103 ? 9.789 -4.461 8.665 1.00 81.31 103 LYS A O 1
ATOM 813 N N . THR A 1 104 ? 9.621 -5.756 6.835 1.00 83.62 104 THR A N 1
ATOM 814 C CA . THR A 1 104 ? 8.166 -5.701 6.659 1.00 83.62 104 THR A CA 1
ATOM 815 C C . THR A 1 104 ? 7.548 -7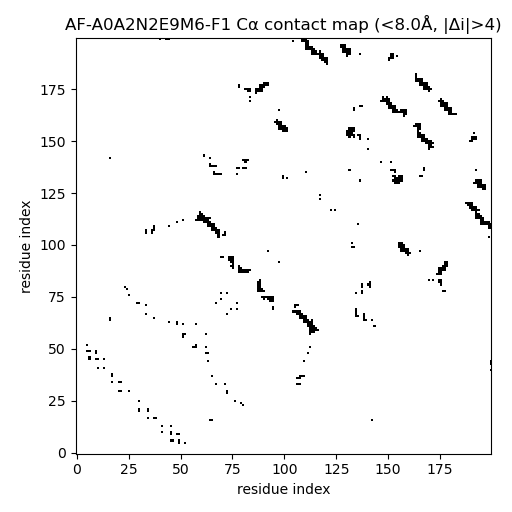.081 6.891 1.00 83.62 104 THR A C 1
ATOM 817 O O . THR A 1 104 ? 8.249 -8.096 6.809 1.00 83.62 104 THR A O 1
ATOM 820 N N . PRO A 1 105 ? 6.259 -7.151 7.267 1.00 90.19 105 PRO A N 1
ATOM 821 C CA . PRO A 1 105 ? 5.507 -8.398 7.202 1.00 90.19 105 PRO A CA 1
ATOM 822 C C . PRO A 1 105 ? 5.477 -8.942 5.768 1.00 90.19 105 PRO A C 1
ATOM 824 O O . PRO A 1 105 ? 5.316 -8.172 4.825 1.00 90.19 105 PRO A O 1
ATOM 827 N N . SER A 1 106 ? 5.608 -10.261 5.625 1.00 90.88 106 SER A N 1
ATOM 828 C CA . SER A 1 106 ? 5.460 -10.965 4.342 1.00 90.88 106 SER A CA 1
ATOM 829 C C . SER A 1 106 ? 3.997 -11.210 3.961 1.00 90.88 106 SER A C 1
ATOM 831 O O . SER A 1 106 ? 3.707 -11.546 2.827 1.00 90.88 106 SER A O 1
ATOM 833 N N . GLU A 1 107 ? 3.073 -11.063 4.913 1.00 95.25 107 GLU A N 1
ATOM 834 C CA . GLU A 1 107 ? 1.625 -11.186 4.713 1.00 95.25 107 GLU A CA 1
ATOM 835 C C . GLU A 1 107 ? 0.976 -9.799 4.634 1.00 95.25 107 GLU A C 1
ATOM 837 O O . GLU A 1 107 ? 1.528 -8.864 5.216 1.00 95.25 107 GLU A O 1
ATOM 842 N N . PRO A 1 108 ? -0.204 -9.633 4.002 1.00 97.12 108 PRO A N 1
ATOM 843 C CA . PRO A 1 108 ? -0.914 -8.357 3.961 1.00 97.12 108 PRO A CA 1
ATOM 844 C C . PRO A 1 108 ? -1.188 -7.814 5.365 1.00 97.12 108 PRO A C 1
ATOM 846 O O . PRO A 1 108 ? -1.647 -8.548 6.245 1.00 97.12 108 PRO A O 1
ATOM 849 N N . TYR A 1 109 ? -0.929 -6.527 5.573 1.00 96.44 109 TYR A N 1
ATOM 850 C CA . TYR A 1 109 ? -0.926 -5.894 6.895 1.00 96.44 109 TYR A CA 1
ATOM 851 C C . TYR A 1 109 ? -1.459 -4.462 6.837 1.00 96.44 109 TYR A C 1
ATOM 853 O O . TYR A 1 109 ? -1.664 -3.907 5.765 1.00 96.44 109 TYR A O 1
ATOM 861 N N . TYR A 1 110 ? -1.672 -3.843 7.990 1.00 94.31 110 TYR A N 1
ATOM 862 C CA . TYR A 1 110 ? -2.078 -2.453 8.133 1.00 94.31 110 TYR A CA 1
ATOM 863 C C . TYR A 1 110 ? -0.961 -1.628 8.762 1.00 94.31 110 TYR A C 1
ATOM 865 O O . TYR A 1 110 ? -0.327 -2.038 9.736 1.00 94.31 110 TYR A O 1
ATOM 873 N N . ILE A 1 111 ? -0.754 -0.431 8.221 1.00 91.00 111 ILE A N 1
ATOM 874 C CA . ILE A 1 111 ? 0.058 0.632 8.827 1.00 91.00 111 ILE A CA 1
ATOM 875 C C . ILE A 1 111 ? -0.864 1.674 9.463 1.00 91.00 111 ILE A C 1
ATOM 877 O O . ILE A 1 111 ? -1.968 1.882 8.963 1.00 91.00 111 ILE A O 1
ATOM 881 N N . PHE A 1 112 ? -0.431 2.325 10.548 1.00 88.62 112 PHE A N 1
ATOM 882 C CA . PHE A 1 112 ? -1.270 3.232 11.350 1.00 88.62 112 PHE A CA 1
ATOM 883 C C . PHE A 1 112 ? -0.666 4.625 11.541 1.00 88.62 112 PHE A C 1
ATOM 885 O O . PHE A 1 112 ? 0.558 4.793 11.511 1.00 88.62 112 PHE A O 1
ATOM 892 N N . ASN A 1 113 ? -1.543 5.590 11.855 1.00 79.44 113 ASN A N 1
ATOM 893 C CA . ASN A 1 113 ? -1.226 6.994 12.134 1.00 79.44 113 ASN A CA 1
ATOM 894 C C . ASN A 1 113 ? -0.339 7.588 11.031 1.00 79.44 113 ASN A C 1
ATOM 896 O O . ASN A 1 113 ? 0.851 7.831 11.234 1.00 79.44 113 ASN A O 1
ATOM 900 N N . LEU A 1 114 ? -0.917 7.702 9.836 1.00 74.62 114 LEU A N 1
ATOM 901 C CA . LEU A 1 114 ? -0.221 8.099 8.619 1.00 74.62 114 LEU A CA 1
ATOM 902 C C . LEU A 1 114 ? -0.272 9.611 8.504 1.00 74.62 114 LEU A C 1
ATOM 904 O O . LEU A 1 114 ? -1.298 10.174 8.114 1.00 74.62 114 LEU A O 1
ATOM 908 N N . ASP A 1 115 ? 0.825 10.244 8.909 1.00 67.44 115 ASP A N 1
ATOM 909 C CA . ASP A 1 115 ? 0.941 11.690 8.896 1.00 67.44 115 ASP A CA 1
ATOM 910 C C . ASP A 1 115 ? 1.503 12.182 7.568 1.00 67.44 115 ASP A C 1
ATOM 912 O O . ASP A 1 115 ? 2.599 11.838 7.117 1.00 67.44 115 ASP A O 1
ATOM 916 N N . GLU A 1 116 ? 0.680 13.010 6.952 1.00 57.19 116 GLU A N 1
ATOM 917 C CA . GLU A 1 116 ? 0.978 13.757 5.760 1.00 57.19 116 GLU A CA 1
ATOM 918 C C . GLU A 1 116 ? 1.859 14.967 6.066 1.00 57.19 116 GLU A C 1
ATOM 920 O O . GLU A 1 116 ? 2.711 15.327 5.273 1.00 57.19 116 GLU A O 1
ATOM 925 N N . ALA A 1 117 ? 1.742 15.603 7.228 1.00 49.75 117 ALA A N 1
ATOM 926 C CA . ALA A 1 117 ? 2.329 16.906 7.532 1.00 49.75 117 ALA A CA 1
ATOM 927 C C . ALA A 1 117 ? 3.874 16.977 7.494 1.00 49.75 117 ALA A C 1
ATOM 929 O O . ALA A 1 117 ? 4.442 18.058 7.657 1.00 49.75 117 ALA A O 1
ATOM 930 N N . CYS A 1 118 ? 4.557 15.873 7.189 1.00 46.66 118 CYS A N 1
ATOM 931 C CA . CYS A 1 118 ? 5.923 15.864 6.659 1.00 46.66 118 CYS A CA 1
ATOM 932 C C . CYS A 1 118 ? 6.011 16.164 5.140 1.00 46.66 118 CYS A C 1
ATOM 934 O O . CYS A 1 118 ? 7.071 15.966 4.541 1.00 46.66 118 CYS A O 1
ATOM 936 N N . PHE A 1 119 ? 4.930 16.674 4.518 1.00 48.44 119 PHE A N 1
ATOM 937 C CA . PHE A 1 119 ? 4.909 17.292 3.182 1.00 48.44 119 PHE A CA 1
ATOM 938 C C . PHE A 1 119 ? 5.473 18.715 3.147 1.00 48.44 119 PHE A C 1
ATOM 940 O O . PHE A 1 119 ? 5.742 19.230 2.062 1.00 48.44 119 PHE A O 1
ATOM 947 N N . ASP A 1 120 ? 5.688 19.330 4.309 1.00 39.38 120 ASP A N 1
ATOM 948 C CA . ASP A 1 120 ? 6.465 20.557 4.450 1.00 39.38 120 ASP A CA 1
ATOM 949 C C . ASP A 1 120 ? 7.870 20.169 4.916 1.00 39.38 120 ASP A C 1
ATOM 951 O O . ASP A 1 120 ? 8.035 19.644 6.017 1.00 39.38 120 ASP A O 1
ATOM 955 N N . GLY A 1 121 ? 8.894 20.434 4.100 1.00 40.62 121 GLY A N 1
ATOM 956 C CA . GLY A 1 121 ? 10.308 20.125 4.379 1.00 40.62 121 GLY A CA 1
ATOM 957 C C . GLY A 1 121 ? 10.928 20.874 5.573 1.00 40.62 121 GLY A C 1
ATOM 958 O O . GLY A 1 121 ? 12.139 21.048 5.615 1.00 40.62 121 GLY A O 1
ATOM 959 N N . ASN A 1 122 ? 10.105 21.342 6.514 1.00 36.16 122 ASN A N 1
ATOM 960 C CA . ASN A 1 122 ? 10.456 22.188 7.651 1.00 36.16 122 ASN A CA 1
ATOM 961 C C . ASN A 1 122 ? 10.120 21.559 9.016 1.00 36.16 122 ASN A C 1
ATOM 963 O O . ASN A 1 122 ? 10.192 22.259 10.026 1.00 36.16 122 ASN A O 1
ATOM 967 N N . ARG A 1 123 ? 9.721 20.280 9.085 1.00 42.78 123 ARG A N 1
ATOM 968 C CA . ARG A 1 123 ? 9.567 19.587 10.375 1.00 42.78 123 ARG A CA 1
ATOM 969 C C . ARG A 1 123 ? 10.795 18.743 10.681 1.00 42.78 123 ARG A C 1
ATOM 971 O O . ARG A 1 123 ? 11.225 17.948 9.849 1.00 42.78 123 ARG A O 1
ATOM 978 N N . ASP A 1 124 ? 11.315 18.912 11.894 1.00 40.66 124 ASP A N 1
ATOM 979 C CA . ASP A 1 124 ? 12.258 17.975 12.494 1.00 40.66 124 ASP A CA 1
ATOM 980 C C . ASP A 1 124 ? 11.614 16.583 12.476 1.00 40.66 124 ASP A C 1
ATOM 982 O O . ASP A 1 124 ? 10.570 16.359 13.092 1.00 40.66 124 ASP A O 1
ATOM 986 N N . ILE A 1 125 ? 12.202 15.670 11.700 1.00 47.47 125 ILE A N 1
ATOM 987 C CA . ILE A 1 125 ? 11.767 14.276 11.628 1.00 47.47 125 ILE A CA 1
ATOM 988 C C . ILE A 1 125 ? 12.054 13.664 12.995 1.00 47.47 125 ILE A C 1
ATOM 990 O O . ILE A 1 125 ? 13.214 13.512 13.386 1.00 47.47 125 ILE A O 1
ATOM 994 N N . ASP A 1 126 ? 11.000 13.331 13.730 1.00 43.69 126 ASP A N 1
ATOM 995 C CA . ASP A 1 126 ? 11.140 12.632 14.998 1.00 43.69 126 ASP A CA 1
ATOM 996 C C . ASP A 1 126 ? 11.695 11.223 14.721 1.00 43.69 126 ASP A C 1
ATOM 998 O O . ASP A 1 126 ? 11.170 10.495 13.875 1.00 43.69 126 ASP A O 1
ATOM 1002 N N . MET A 1 127 ? 12.772 10.822 15.406 1.00 42.00 127 MET A N 1
ATOM 1003 C CA . MET A 1 127 ? 13.501 9.564 15.139 1.00 42.00 127 MET A CA 1
ATOM 1004 C C . MET A 1 127 ? 12.658 8.295 15.372 1.00 42.00 127 MET A C 1
ATOM 1006 O O . MET A 1 127 ? 13.080 7.184 15.034 1.00 42.00 127 MET A O 1
ATOM 1010 N N . ASP A 1 128 ? 11.462 8.440 15.943 1.00 45.50 128 ASP A N 1
ATOM 1011 C CA . ASP A 1 128 ? 10.501 7.356 16.124 1.00 45.50 128 ASP A CA 1
ATOM 1012 C C . ASP A 1 128 ? 9.551 7.123 14.940 1.00 45.50 128 ASP A C 1
ATOM 1014 O O . ASP A 1 128 ? 8.820 6.126 14.935 1.00 45.50 128 ASP A O 1
ATOM 1018 N N . GLN A 1 129 ? 9.604 7.970 13.912 1.00 54.91 129 GLN A N 1
ATOM 1019 C CA . GLN A 1 129 ? 8.829 7.823 12.683 1.00 54.91 129 GLN A CA 1
ATOM 1020 C C . GLN A 1 129 ? 9.465 6.784 11.745 1.00 54.91 129 GLN A C 1
ATOM 1022 O O . GLN A 1 129 ? 10.665 6.809 11.470 1.00 54.91 129 GLN A O 1
ATOM 1027 N N . SER A 1 130 ? 8.660 5.838 11.250 1.00 58.97 130 SER A N 1
ATOM 1028 C CA . SER A 1 130 ? 9.115 4.835 10.285 1.00 58.97 130 SER A CA 1
ATOM 1029 C C . SER A 1 130 ? 8.943 5.339 8.861 1.00 58.97 130 SER A C 1
ATOM 1031 O O . SER A 1 130 ? 7.836 5.650 8.423 1.00 58.97 130 SER A O 1
ATOM 1033 N N . PHE A 1 131 ? 10.051 5.362 8.128 1.00 72.88 131 PHE A N 1
ATOM 1034 C CA . PHE A 1 131 ? 10.065 5.540 6.684 1.00 72.88 131 PHE A CA 1
ATOM 1035 C C . PHE A 1 131 ? 9.268 4.431 5.983 1.00 72.88 131 PHE A C 1
ATOM 1037 O O . PHE A 1 131 ? 9.363 3.259 6.364 1.00 72.88 131 PHE A O 1
ATOM 1044 N N . LEU A 1 132 ? 8.523 4.799 4.941 1.00 80.38 132 LEU A N 1
ATOM 1045 C CA . LEU A 1 132 ? 7.695 3.862 4.185 1.00 80.38 132 LEU A CA 1
ATOM 1046 C C . LEU A 1 132 ? 8.523 3.011 3.214 1.00 80.38 132 LEU A C 1
ATOM 1048 O O . LEU A 1 132 ? 9.437 3.518 2.552 1.00 80.38 132 LEU A O 1
ATOM 1052 N N . THR A 1 133 ? 8.179 1.729 3.099 1.00 88.44 133 THR A N 1
ATOM 1053 C CA . THR A 1 133 ? 8.576 0.910 1.943 1.00 88.44 133 THR A CA 1
ATOM 1054 C C . THR A 1 133 ? 7.763 1.280 0.706 1.00 88.44 133 THR A C 1
ATOM 1056 O O . THR A 1 133 ? 6.789 2.031 0.780 1.00 88.44 133 THR A O 1
ATOM 1059 N N . LEU A 1 134 ? 8.137 0.748 -0.457 1.00 88.75 134 LEU A N 1
ATOM 1060 C CA . LEU A 1 134 ? 7.426 1.030 -1.703 1.00 88.75 134 LEU A CA 1
ATOM 1061 C C . LEU A 1 134 ? 5.972 0.536 -1.679 1.00 88.75 134 LEU A C 1
ATOM 1063 O O . LEU A 1 134 ? 5.083 1.268 -2.108 1.00 88.75 134 LEU A O 1
ATOM 1067 N N . ALA A 1 135 ? 5.703 -0.645 -1.118 1.00 91.94 135 ALA A N 1
ATOM 1068 C CA . ALA A 1 135 ? 4.331 -1.134 -0.942 1.00 91.94 135 ALA A CA 1
ATOM 1069 C C . ALA A 1 135 ? 3.504 -0.216 -0.021 1.00 91.94 135 ALA A C 1
ATOM 1071 O O . ALA A 1 135 ? 2.340 0.076 -0.296 1.00 91.94 135 ALA A O 1
ATOM 1072 N N . GLU A 1 136 ? 4.113 0.287 1.056 1.00 89.69 136 GLU A N 1
ATOM 1073 C CA . GLU A 1 136 ? 3.464 1.213 1.991 1.00 89.69 136 GLU A CA 1
ATOM 1074 C C . GLU A 1 136 ? 3.191 2.577 1.342 1.00 89.69 136 GLU A C 1
ATOM 1076 O O . GLU A 1 136 ? 2.119 3.151 1.529 1.00 89.69 136 GLU A O 1
ATOM 1081 N N . ALA A 1 137 ? 4.124 3.069 0.523 1.00 87.56 137 ALA A N 1
ATOM 1082 C CA . ALA A 1 137 ? 3.946 4.268 -0.286 1.00 87.56 137 ALA A CA 1
ATOM 1083 C C . ALA A 1 137 ? 2.798 4.114 -1.296 1.00 87.56 137 ALA A C 1
ATOM 1085 O O . ALA A 1 137 ? 1.946 4.997 -1.376 1.00 87.56 137 ALA A O 1
ATOM 1086 N N . ILE A 1 138 ? 2.734 2.998 -2.033 1.00 90.12 138 ILE A N 1
ATOM 1087 C CA . ILE A 1 138 ? 1.643 2.714 -2.982 1.00 90.12 138 ILE A CA 1
ATOM 1088 C C . ILE A 1 138 ? 0.298 2.654 -2.254 1.00 90.12 138 ILE A C 1
ATOM 1090 O O . ILE A 1 138 ? -0.668 3.268 -2.704 1.00 90.12 138 ILE A O 1
ATOM 1094 N N . SER A 1 139 ? 0.245 1.961 -1.113 1.00 90.88 139 SER A N 1
ATOM 1095 C CA . SER A 1 139 ? -0.942 1.899 -0.258 1.00 90.88 139 SER A CA 1
ATOM 1096 C C . SER A 1 139 ? -1.408 3.297 0.150 1.00 90.88 139 SER A C 1
ATOM 1098 O O . SER A 1 139 ? -2.562 3.656 -0.087 1.00 90.88 139 SER A O 1
ATOM 1100 N N . LEU A 1 140 ? -0.503 4.123 0.682 1.00 86.31 140 LEU A N 1
ATOM 1101 C CA . LEU A 1 140 ? -0.823 5.502 1.041 1.00 86.31 140 LEU A CA 1
ATOM 1102 C C . LEU A 1 140 ? -1.374 6.271 -0.167 1.00 86.31 140 LEU A C 1
ATOM 1104 O O . LEU A 1 140 ? -2.375 6.967 -0.036 1.00 86.31 140 LEU A O 1
ATOM 1108 N N . CYS A 1 141 ? -0.775 6.104 -1.349 1.00 84.31 141 CYS A N 1
ATOM 1109 C CA . CYS A 1 141 ? -1.235 6.770 -2.563 1.00 84.31 141 CYS A CA 1
ATOM 1110 C C . CYS A 1 141 ? -2.626 6.329 -3.026 1.00 84.31 141 CYS A C 1
ATOM 1112 O O . CYS A 1 141 ? -3.387 7.150 -3.531 1.00 84.31 141 CYS A O 1
ATOM 1114 N N . LEU A 1 142 ? -2.960 5.049 -2.871 1.00 88.38 142 LEU A N 1
ATOM 1115 C CA . LEU A 1 142 ? -4.261 4.509 -3.258 1.00 88.38 142 LEU A CA 1
ATOM 1116 C C . LEU A 1 142 ? -5.386 5.053 -2.366 1.00 88.38 142 LEU A C 1
ATOM 1118 O O . LEU A 1 142 ? -6.456 5.412 -2.858 1.00 88.38 142 LEU A O 1
ATOM 1122 N N . PHE A 1 143 ? -5.164 5.098 -1.051 1.00 87.00 143 PHE A N 1
ATOM 1123 C CA . PHE A 1 143 ? -6.226 5.404 -0.086 1.00 87.00 143 PHE A 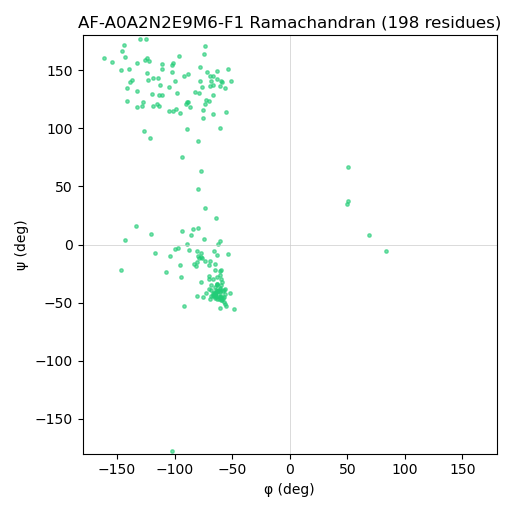CA 1
ATOM 1124 C C . PHE A 1 143 ? -6.271 6.858 0.360 1.00 87.00 143 PHE A C 1
ATOM 1126 O O . PHE A 1 143 ? -7.183 7.232 1.104 1.00 87.00 143 PHE A O 1
ATOM 1133 N N . ASN A 1 144 ? -5.334 7.678 -0.110 1.00 76.88 144 ASN A N 1
ATOM 1134 C CA . ASN A 1 144 ? -5.254 9.075 0.252 1.00 76.88 144 ASN A CA 1
ATOM 1135 C C . ASN A 1 144 ? -5.484 10.005 -0.949 1.00 76.88 144 ASN A C 1
ATOM 1137 O O . ASN A 1 144 ? -4.763 9.975 -1.943 1.00 76.88 144 ASN A O 1
ATOM 1141 N N . GLN A 1 145 ? -6.505 10.861 -0.845 1.00 58.44 145 GLN A N 1
ATOM 1142 C CA . GLN A 1 145 ? -6.877 11.820 -1.892 1.00 58.44 145 GLN A CA 1
ATOM 1143 C C . GLN A 1 145 ? -5.953 13.050 -1.937 1.00 58.44 145 GLN A C 1
ATOM 1145 O O . GLN A 1 145 ? -6.020 13.828 -2.891 1.00 58.44 145 GLN A O 1
ATOM 1150 N N . THR A 1 146 ? -5.095 13.239 -0.931 1.00 48.34 146 THR A N 1
ATOM 1151 C CA . THR A 1 146 ? -4.293 14.456 -0.749 1.00 48.34 146 THR A CA 1
ATOM 1152 C C . THR A 1 146 ? -3.046 14.521 -1.640 1.00 48.34 146 THR A C 1
ATOM 1154 O O . THR A 1 146 ? -2.469 15.596 -1.817 1.00 48.34 146 THR A O 1
ATOM 1157 N N . LEU A 1 147 ? -2.677 13.437 -2.336 1.00 50.94 147 LEU A N 1
ATOM 1158 C CA . LEU A 1 147 ? -1.531 13.409 -3.264 1.00 50.94 147 LEU A CA 1
ATOM 1159 C C . LEU A 1 147 ? -1.756 14.145 -4.597 1.00 50.94 147 LEU A C 1
ATOM 1161 O O . LEU A 1 147 ? -1.135 13.858 -5.617 1.00 50.94 147 LEU A O 1
ATOM 1165 N N . LEU A 1 148 ? -2.557 15.206 -4.576 1.00 49.97 148 LEU A N 1
ATOM 1166 C CA . LEU A 1 148 ? -2.558 16.256 -5.594 1.00 49.97 148 LEU A CA 1
ATOM 1167 C C . LEU A 1 148 ? -1.194 16.991 -5.704 1.00 49.97 148 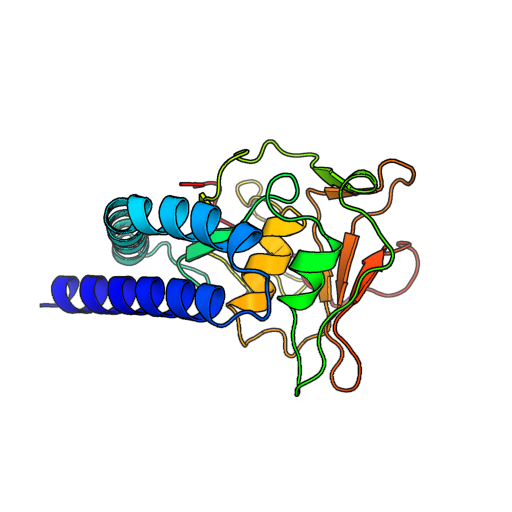LEU A C 1
ATOM 1169 O O . LEU A 1 148 ? -1.084 17.933 -6.496 1.00 49.97 148 LEU A O 1
ATOM 1173 N N . ARG A 1 149 ? -0.168 16.576 -4.933 1.00 51.06 149 ARG A N 1
ATOM 1174 C CA . ARG A 1 149 ? 1.234 17.034 -4.943 1.00 51.06 149 ARG A CA 1
ATOM 1175 C C . ARG A 1 149 ? 2.194 15.877 -5.285 1.00 51.06 149 ARG A C 1
ATOM 1177 O O . ARG A 1 149 ? 1.973 14.736 -4.902 1.00 51.06 149 ARG A O 1
ATOM 1184 N N . CYS A 1 150 ? 3.256 16.193 -6.029 1.00 61.91 150 CYS A N 1
ATOM 1185 C CA . CYS A 1 150 ? 3.698 15.372 -7.162 1.00 61.91 150 CYS A CA 1
ATOM 1186 C C . CYS A 1 150 ? 4.475 14.070 -6.891 1.00 61.91 150 CYS A C 1
ATOM 1188 O O . CYS A 1 150 ? 4.732 13.356 -7.863 1.00 61.91 150 CYS A O 1
ATOM 1190 N N . CYS A 1 151 ? 4.886 13.745 -5.659 1.00 67.06 151 CYS A N 1
ATOM 1191 C CA . CYS A 1 151 ? 5.556 12.469 -5.383 1.00 67.06 151 CYS A CA 1
ATOM 1192 C C . CYS A 1 151 ? 5.578 12.036 -3.905 1.00 67.06 151 CYS A C 1
ATOM 1194 O O . CYS A 1 151 ? 5.446 12.854 -2.997 1.00 67.06 151 CYS A O 1
ATOM 1196 N N . VAL A 1 152 ? 5.798 10.737 -3.686 1.00 75.69 152 VAL A N 1
ATOM 1197 C CA . VAL A 1 152 ? 5.999 10.056 -2.404 1.00 75.69 152 VAL A CA 1
ATOM 1198 C C . VAL A 1 152 ? 7.273 9.212 -2.491 1.00 75.69 152 VAL A C 1
ATOM 1200 O O . VAL A 1 152 ? 7.360 8.295 -3.309 1.00 75.69 152 VAL A O 1
ATOM 1203 N N . ARG A 1 153 ? 8.269 9.500 -1.644 1.00 73.88 153 ARG A N 1
ATOM 1204 C CA . ARG A 1 153 ? 9.506 8.705 -1.567 1.00 73.88 153 ARG A CA 1
ATOM 1205 C C . ARG A 1 153 ? 9.313 7.467 -0.693 1.00 73.88 153 ARG A C 1
ATOM 1207 O O . ARG A 1 153 ? 8.876 7.582 0.449 1.00 73.88 153 ARG A O 1
ATOM 1214 N N . ALA A 1 154 ? 9.729 6.308 -1.193 1.00 77.31 154 ALA A N 1
ATOM 1215 C CA . ALA A 1 154 ? 9.812 5.074 -0.419 1.00 77.31 154 ALA A CA 1
ATOM 1216 C C . ALA A 1 154 ? 11.228 4.917 0.156 1.00 77.31 154 ALA A C 1
ATOM 1218 O O . ALA A 1 154 ? 12.055 4.162 -0.350 1.00 77.31 154 ALA A O 1
ATOM 1219 N N . LEU A 1 155 ? 11.528 5.701 1.195 1.00 75.06 155 LEU A N 1
ATOM 1220 C CA . LEU A 1 155 ? 12.874 5.823 1.775 1.00 75.06 155 LEU A CA 1
ATOM 1221 C C . LEU A 1 155 ? 13.393 4.524 2.408 1.00 75.06 155 LEU A C 1
ATOM 1223 O O . LEU A 1 155 ? 14.603 4.341 2.534 1.00 75.06 155 LEU A O 1
ATOM 1227 N N . SER A 1 156 ? 12.492 3.611 2.771 1.00 78.56 156 SER A N 1
ATOM 1228 C CA . SER A 1 156 ? 12.864 2.286 3.264 1.00 78.56 156 SER A CA 1
ATOM 1229 C C . SER A 1 156 ? 13.089 1.269 2.153 1.00 78.56 156 SER A C 1
ATOM 1231 O O . SER A 1 156 ? 13.268 0.097 2.459 1.00 78.56 156 SER A O 1
ATOM 1233 N N . SER A 1 157 ? 13.100 1.686 0.890 1.00 82.38 157 SER A N 1
ATOM 1234 C CA . SER A 1 157 ? 13.396 0.825 -0.248 1.00 82.38 157 SER A CA 1
ATOM 1235 C C . SER A 1 157 ? 14.565 1.406 -1.058 1.00 82.38 157 SER A C 1
ATOM 1237 O O . SER A 1 157 ? 14.751 2.625 -1.146 1.00 82.38 157 SER A O 1
ATOM 1239 N N . LYS A 1 158 ? 15.376 0.536 -1.662 1.00 83.00 158 LYS A N 1
ATOM 1240 C CA . LYS A 1 158 ? 16.448 0.893 -2.606 1.00 83.00 158 LYS A CA 1
ATOM 1241 C C . LYS A 1 158 ? 16.386 0.023 -3.846 1.00 83.00 158 LYS A C 1
ATOM 1243 O O . LYS A 1 158 ? 15.893 -1.097 -3.781 1.00 83.00 158 LYS A O 1
ATOM 1248 N N . LEU A 1 159 ? 16.927 0.508 -4.957 1.00 82.38 159 LEU A N 1
ATOM 1249 C CA . LEU A 1 159 ? 17.171 -0.362 -6.101 1.00 82.38 159 LEU A CA 1
ATOM 1250 C C . LEU A 1 159 ? 18.296 -1.354 -5.771 1.00 82.38 159 LEU A C 1
ATOM 1252 O O . LEU A 1 159 ? 19.337 -0.982 -5.241 1.00 82.38 159 LEU A O 1
ATOM 1256 N N . THR A 1 160 ? 18.137 -2.627 -6.121 1.00 83.12 160 THR A N 1
ATOM 1257 C CA . THR A 1 160 ? 19.149 -3.666 -5.853 1.00 83.12 160 THR A CA 1
ATOM 1258 C C . THR A 1 160 ? 20.485 -3.382 -6.537 1.00 83.12 160 THR A C 1
ATOM 1260 O O . THR A 1 160 ? 21.531 -3.827 -6.068 1.00 83.12 160 THR A O 1
ATOM 1263 N N . ARG A 1 161 ? 20.458 -2.639 -7.650 1.00 79.75 161 ARG A N 1
ATOM 1264 C CA . ARG A 1 161 ? 21.631 -2.327 -8.482 1.00 79.75 161 ARG A CA 1
ATOM 1265 C C . ARG A 1 161 ? 22.163 -0.905 -8.318 1.00 79.75 161 ARG A C 1
ATOM 1267 O O . ARG A 1 161 ? 23.217 -0.609 -8.872 1.00 79.75 161 ARG A O 1
ATOM 1274 N N . LEU A 1 162 ? 21.446 -0.020 -7.626 1.00 73.88 162 LEU A N 1
ATOM 1275 C CA . LEU A 1 162 ? 21.773 1.405 -7.531 1.00 73.88 162 LEU A CA 1
ATOM 1276 C C . LEU A 1 162 ? 21.527 1.908 -6.110 1.00 73.88 162 LEU A C 1
ATOM 1278 O O . LEU A 1 162 ? 20.610 1.457 -5.440 1.00 73.88 162 LEU A O 1
ATOM 1282 N N . GLU A 1 163 ? 22.269 2.917 -5.661 1.00 70.50 163 GLU A N 1
ATOM 1283 C CA . GLU A 1 163 ? 22.035 3.508 -4.332 1.00 70.50 163 GLU A CA 1
ATOM 1284 C C . GLU A 1 163 ? 20.774 4.395 -4.250 1.00 70.50 163 GLU A C 1
ATOM 1286 O O . GLU A 1 163 ? 20.521 5.001 -3.209 1.00 70.50 163 GLU A O 1
ATOM 1291 N N . GLY A 1 164 ? 19.977 4.458 -5.322 1.00 70.38 164 GLY A N 1
ATOM 1292 C CA . GLY A 1 164 ? 18.752 5.253 -5.407 1.00 70.38 164 GLY A CA 1
ATOM 1293 C C . GLY A 1 164 ? 17.553 4.616 -4.700 1.00 70.38 164 GLY A C 1
ATOM 1294 O O . GLY A 1 164 ? 17.446 3.391 -4.596 1.00 70.38 164 GLY A O 1
ATOM 1295 N N . SER A 1 165 ? 16.627 5.464 -4.251 1.00 77.81 165 SER A N 1
ATOM 1296 C CA . SER A 1 165 ? 15.343 5.052 -3.674 1.00 77.81 165 SER A CA 1
ATOM 1297 C C . SER A 1 165 ? 14.219 5.167 -4.707 1.00 77.81 165 SER A C 1
ATOM 1299 O O . SER A 1 165 ? 14.192 6.142 -5.465 1.00 77.81 165 SER A O 1
ATOM 1301 N N . PRO A 1 166 ? 13.276 4.209 -4.740 1.00 80.94 166 PRO A N 1
ATOM 1302 C CA . PRO A 1 166 ? 12.103 4.318 -5.585 1.00 80.94 166 PRO A CA 1
ATOM 1303 C C . PRO A 1 166 ? 11.173 5.418 -5.067 1.00 80.94 166 PRO A C 1
ATOM 1305 O O . PRO A 1 166 ? 11.034 5.657 -3.862 1.00 80.94 166 PRO A O 1
ATOM 1308 N N . VAL A 1 167 ? 10.527 6.096 -6.005 1.00 78.50 167 VAL A N 1
ATOM 1309 C CA . VAL A 1 167 ? 9.633 7.220 -5.757 1.00 78.50 167 VAL A CA 1
ATOM 1310 C C . VAL A 1 167 ? 8.355 7.010 -6.559 1.00 78.50 167 VAL A C 1
ATOM 1312 O O . VAL A 1 167 ? 8.383 6.709 -7.751 1.00 78.50 167 VAL A O 1
ATOM 1315 N N . VAL A 1 168 ? 7.212 7.175 -5.901 1.00 80.50 168 VAL A N 1
ATOM 1316 C CA . VAL A 1 168 ? 5.911 7.219 -6.565 1.00 80.50 168 VAL A CA 1
ATOM 1317 C C . VAL A 1 168 ? 5.656 8.657 -6.987 1.00 80.50 168 VAL A C 1
ATOM 1319 O O . VAL A 1 168 ? 5.578 9.532 -6.138 1.00 80.50 168 VAL A O 1
ATOM 1322 N N . HIS A 1 169 ? 5.513 8.926 -8.276 1.00 76.44 169 HIS A N 1
ATOM 1323 C CA . HIS A 1 169 ? 5.153 10.233 -8.807 1.00 76.44 169 HIS A CA 1
ATOM 1324 C C . HIS A 1 169 ? 3.695 10.253 -9.265 1.00 76.44 169 HIS A C 1
ATOM 1326 O O . HIS A 1 169 ? 3.242 9.355 -9.975 1.00 76.44 169 HIS A O 1
ATOM 1332 N N . ILE A 1 170 ? 2.975 11.315 -8.909 1.00 72.69 170 ILE A N 1
ATOM 1333 C CA . ILE A 1 170 ? 1.600 11.574 -9.344 1.00 72.69 170 ILE A CA 1
ATOM 1334 C C . ILE A 1 170 ? 1.565 12.977 -9.950 1.00 72.69 170 ILE A C 1
ATOM 1336 O O . ILE A 1 170 ? 1.495 13.977 -9.240 1.00 72.69 170 ILE A O 1
ATOM 1340 N N . TYR A 1 171 ? 1.654 13.074 -11.276 1.00 67.88 171 TYR A N 1
ATOM 1341 C CA . TYR A 1 171 ? 1.643 14.368 -11.962 1.00 67.88 171 TYR A CA 1
ATOM 1342 C C . TYR A 1 171 ? 0.232 14.783 -12.358 1.00 67.88 171 TYR A C 1
ATOM 1344 O O . TYR A 1 171 ? -0.581 13.967 -12.787 1.00 67.88 171 TYR A O 1
ATOM 1352 N N . GLN A 1 172 ? -0.044 16.089 -12.301 1.00 60.41 172 GLN A N 1
ATOM 1353 C CA . GLN A 1 172 ? -1.392 16.621 -12.518 1.00 60.41 172 GLN A CA 1
ATOM 1354 C C . GLN A 1 172 ? -1.947 16.440 -13.950 1.00 60.41 172 GLN A C 1
ATOM 1356 O O . GLN A 1 172 ? -3.122 16.733 -14.183 1.00 60.41 172 GLN A O 1
ATOM 1361 N N . LEU A 1 173 ? -1.152 15.941 -14.901 1.00 65.25 173 LEU A N 1
ATOM 1362 C CA . LEU A 1 173 ? -1.523 15.780 -16.313 1.00 65.25 173 LEU A CA 1
ATOM 1363 C C . LEU A 1 173 ? -0.959 14.504 -16.964 1.00 65.25 173 LEU A C 1
ATOM 1365 O O . LEU A 1 173 ? -1.154 14.308 -18.160 1.00 65.25 173 LEU A O 1
ATOM 1369 N N . GLU A 1 174 ? -0.283 13.640 -16.205 1.00 72.56 174 GLU A N 1
ATOM 1370 C CA . GLU A 1 174 ? 0.352 12.428 -16.737 1.00 72.56 174 GLU A CA 1
ATOM 1371 C C . GLU A 1 174 ? -0.136 11.180 -15.996 1.00 72.56 174 GLU A C 1
ATOM 1373 O O . GLU A 1 174 ? -0.932 11.252 -15.056 1.00 72.56 174 GLU A O 1
ATOM 1378 N N . HIS A 1 175 ? 0.333 10.019 -16.442 1.00 76.75 175 HIS A N 1
ATOM 1379 C CA . HIS A 1 175 ? 0.151 8.770 -15.719 1.00 76.75 175 HIS A CA 1
ATOM 1380 C C . HIS A 1 175 ? 0.947 8.816 -14.411 1.00 76.75 175 HIS A C 1
ATOM 1382 O O . HIS A 1 175 ? 2.110 9.234 -14.436 1.00 76.75 175 HIS A O 1
ATOM 1388 N N . PRO A 1 176 ? 0.382 8.344 -13.283 1.00 84.25 176 PRO A N 1
ATOM 1389 C CA . PRO A 1 176 ? 1.198 8.020 -12.127 1.00 84.25 176 PRO A CA 1
ATOM 1390 C C . PRO A 1 176 ? 2.351 7.107 -12.552 1.00 84.25 176 PRO A C 1
ATOM 1392 O O . PRO A 1 176 ? 2.183 6.231 -13.407 1.00 84.25 176 PRO A O 1
ATOM 1395 N N . LYS A 1 177 ? 3.534 7.313 -11.989 1.00 84.88 177 LYS A N 1
ATOM 1396 C CA . LYS A 1 177 ? 4.698 6.493 -12.316 1.00 84.88 177 LYS A CA 1
ATOM 1397 C C . LYS A 1 177 ? 5.464 6.129 -11.065 1.00 84.88 177 LYS A C 1
ATOM 1399 O O . LYS A 1 177 ? 5.620 6.952 -10.170 1.00 84.88 177 LYS A O 1
ATOM 1404 N N . ILE A 1 178 ? 5.959 4.908 -11.021 1.00 86.12 178 ILE A N 1
ATOM 1405 C CA . ILE A 1 178 ? 6.986 4.515 -10.069 1.00 86.12 178 ILE A CA 1
ATOM 1406 C C . ILE A 1 178 ? 8.301 4.656 -10.816 1.00 86.12 178 ILE A C 1
ATOM 1408 O O . ILE A 1 178 ? 8.532 3.978 -11.816 1.00 86.12 178 ILE A O 1
ATOM 1412 N N . ASP A 1 179 ? 9.107 5.604 -10.365 1.00 81.56 179 ASP A N 1
ATOM 1413 C CA . ASP A 1 179 ? 10.377 5.969 -10.977 1.00 81.56 179 ASP A CA 1
ATOM 1414 C C . ASP A 1 179 ? 11.459 5.989 -9.897 1.00 81.56 179 ASP A C 1
ATOM 1416 O O . ASP A 1 179 ? 11.198 5.736 -8.716 1.00 81.56 179 ASP A O 1
ATOM 1420 N N . TRP A 1 180 ? 12.690 6.245 -10.297 1.00 75.12 180 TRP A N 1
ATOM 1421 C CA . TRP A 1 180 ? 13.802 6.352 -9.377 1.00 75.12 180 TRP A CA 1
ATOM 1422 C C . TRP A 1 180 ? 14.355 7.763 -9.371 1.00 75.12 180 TRP A C 1
ATOM 1424 O O . TRP A 1 180 ? 14.415 8.432 -10.402 1.00 75.12 180 TRP A O 1
ATOM 1434 N N . ASP A 1 181 ? 14.766 8.216 -8.193 1.00 68.25 181 ASP A N 1
ATOM 1435 C CA . ASP A 1 181 ? 15.304 9.558 -8.043 1.00 68.25 181 ASP A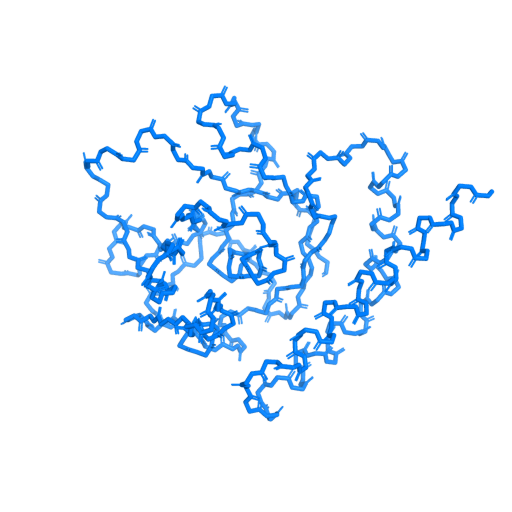 CA 1
ATOM 1436 C C . ASP A 1 181 ? 16.835 9.531 -7.975 1.00 68.25 181 ASP A C 1
ATOM 1438 O O . ASP A 1 181 ? 17.431 8.984 -7.040 1.00 68.25 181 ASP A O 1
ATOM 1442 N N . TYR A 1 182 ? 17.470 10.126 -8.988 1.00 53.84 182 TYR A N 1
ATOM 1443 C CA . TYR A 1 182 ? 18.891 10.455 -8.992 1.00 53.84 182 TYR A CA 1
ATOM 1444 C C . TYR A 1 182 ? 19.058 11.743 -8.190 1.00 53.84 182 TYR A C 1
ATOM 1446 O O . TYR A 1 182 ? 18.975 12.836 -8.743 1.00 53.84 182 TYR A O 1
ATOM 1454 N N . SER A 1 183 ? 19.258 11.661 -6.881 1.00 51.50 183 SER A N 1
ATOM 1455 C CA . SER A 1 183 ? 19.422 12.874 -6.080 1.00 51.50 183 SER A CA 1
ATOM 1456 C C . SER A 1 183 ? 20.637 13.693 -6.552 1.00 51.50 183 SER A C 1
ATOM 1458 O O . SER A 1 183 ? 21.756 13.354 -6.168 1.00 51.50 183 SER A O 1
ATOM 1460 N N . GLN A 1 184 ? 20.434 14.762 -7.337 1.00 42.88 184 GLN A N 1
ATOM 1461 C CA . GLN A 1 184 ? 21.335 15.927 -7.381 1.00 42.88 184 GLN A CA 1
ATOM 1462 C C . GLN A 1 184 ? 20.664 17.287 -7.624 1.00 42.88 184 GLN A C 1
ATOM 1464 O O . GLN A 1 184 ? 21.244 18.258 -7.158 1.00 42.88 184 GLN A O 1
ATOM 1469 N N . ASP A 1 185 ? 19.460 17.408 -8.198 1.00 38.12 185 ASP A N 1
ATOM 1470 C CA . ASP A 1 185 ? 18.870 18.743 -8.414 1.00 38.12 185 ASP A CA 1
ATOM 1471 C C . ASP A 1 185 ? 17.446 18.909 -7.852 1.00 38.12 185 ASP A C 1
ATOM 1473 O O . ASP A 1 185 ? 16.507 18.184 -8.168 1.00 38.12 185 ASP A O 1
ATOM 1477 N N . GLU A 1 186 ? 17.328 19.911 -6.976 1.00 38.09 186 GLU A N 1
ATOM 1478 C CA . GLU A 1 186 ? 16.134 20.697 -6.633 1.00 38.09 186 GLU A CA 1
ATOM 1479 C C . GLU A 1 186 ? 14.820 19.981 -6.275 1.00 38.09 186 GLU A C 1
ATOM 1481 O O . GLU A 1 186 ? 13.729 20.544 -6.406 1.00 38.09 186 GLU A O 1
ATOM 1486 N N . CYS A 1 187 ? 14.890 18.823 -5.618 1.00 40.34 187 CYS A N 1
ATOM 1487 C CA . CYS A 1 187 ? 13.810 18.429 -4.712 1.00 40.34 187 CYS A CA 1
ATOM 1488 C C . CYS A 1 187 ? 13.902 19.128 -3.333 1.00 40.34 187 CYS A C 1
ATOM 1490 O O . CYS A 1 187 ? 13.697 18.509 -2.292 1.00 40.34 187 CYS A O 1
ATOM 1492 N N . SER A 1 188 ? 14.104 20.447 -3.303 1.00 35.94 188 SER A N 1
ATOM 1493 C CA . SER A 1 188 ? 14.223 21.270 -2.083 1.00 35.94 188 SER A CA 1
ATOM 1494 C C . SER A 1 188 ? 12.887 21.733 -1.461 1.00 35.94 188 SER A C 1
ATOM 1496 O O . SER A 1 188 ? 12.876 22.605 -0.596 1.00 35.94 188 SER A O 1
ATOM 1498 N N . LYS A 1 189 ? 11.745 21.164 -1.874 1.00 39.53 189 LYS A N 1
ATOM 1499 C CA . LYS A 1 189 ? 10.395 21.504 -1.369 1.00 39.53 189 LYS A CA 1
ATOM 1500 C C . LYS A 1 189 ? 9.505 20.300 -1.018 1.00 39.53 189 LYS A C 1
ATOM 1502 O O . LYS A 1 189 ? 8.290 20.463 -0.959 1.00 39.53 189 LYS A O 1
ATOM 1507 N N . TRP A 1 190 ? 10.055 19.094 -0.865 1.00 49.09 190 TRP A N 1
ATOM 1508 C CA . TRP A 1 190 ? 9.257 17.871 -1.038 1.00 49.09 190 TRP A CA 1
ATOM 1509 C C . TRP A 1 190 ? 9.244 16.955 0.174 1.00 49.09 190 TRP A C 1
ATOM 1511 O O . TRP A 1 190 ? 10.108 16.985 1.044 1.00 49.09 190 TRP A O 1
ATOM 1521 N N . ALA A 1 191 ? 8.200 16.146 0.182 1.00 49.75 191 ALA A N 1
ATOM 1522 C CA . ALA A 1 191 ? 7.696 15.417 1.313 1.00 49.75 191 ALA A CA 1
ATOM 1523 C C . ALA A 1 191 ? 8.319 14.053 1.532 1.00 49.75 191 ALA A C 1
ATOM 1525 O O . ALA A 1 191 ? 8.547 13.312 0.575 1.00 49.75 191 ALA A O 1
ATOM 1526 N N . ASN A 1 192 ? 8.437 13.681 2.801 1.00 53.12 192 ASN A N 1
ATOM 1527 C CA . ASN A 1 192 ? 8.805 12.335 3.212 1.00 53.12 192 ASN A CA 1
ATOM 1528 C C . ASN A 1 192 ? 7.684 11.769 4.095 1.00 53.12 192 ASN A C 1
ATOM 1530 O O . ASN A 1 192 ? 7.681 12.014 5.305 1.00 53.12 192 ASN A O 1
ATOM 1534 N N . PRO A 1 193 ? 6.697 11.061 3.516 1.00 52.03 193 PRO A N 1
ATOM 1535 C CA . PRO A 1 193 ? 5.641 10.462 4.314 1.00 52.03 193 PRO A CA 1
ATOM 1536 C C . PRO A 1 193 ? 6.216 9.356 5.197 1.00 52.03 193 PRO A C 1
ATOM 1538 O O . PRO A 1 193 ? 7.152 8.643 4.824 1.00 52.03 193 PRO A O 1
ATOM 1541 N N . HIS A 1 194 ? 5.647 9.231 6.386 1.00 54.19 194 HIS A N 1
ATOM 1542 C CA . HIS A 1 194 ? 6.075 8.289 7.408 1.00 54.19 194 HIS A CA 1
ATOM 1543 C C . HIS A 1 194 ? 4.846 7.739 8.137 1.00 54.19 194 HIS A C 1
ATOM 1545 O O . HIS A 1 194 ? 3.753 8.306 8.080 1.00 54.19 194 HIS A O 1
ATOM 1551 N N . CYS A 1 195 ? 5.019 6.616 8.824 1.00 53.12 195 CYS A N 1
ATOM 1552 C CA . CYS A 1 195 ? 3.982 6.013 9.653 1.00 53.12 195 CYS A CA 1
ATOM 1553 C C . CYS A 1 195 ? 4.469 5.833 11.091 1.00 53.12 195 CYS A C 1
ATOM 1555 O O . CYS A 1 195 ? 5.675 5.802 11.371 1.00 53.12 195 CYS A O 1
ATOM 1557 N N . SER A 1 196 ? 3.529 5.673 12.024 1.00 53.53 196 SER A N 1
ATOM 1558 C CA . SER A 1 196 ? 3.880 5.121 13.333 1.00 53.53 196 SER A CA 1
ATOM 1559 C C . SER A 1 196 ? 4.274 3.645 13.175 1.00 53.53 196 SER A C 1
ATOM 1561 O O . SER A 1 196 ? 3.644 2.911 12.417 1.00 53.53 196 SER A O 1
ATOM 1563 N N . LYS A 1 197 ? 5.301 3.185 13.906 1.00 52.25 197 LYS A N 1
ATOM 1564 C CA . LYS A 1 197 ? 5.891 1.825 13.822 1.00 52.25 197 LYS A CA 1
ATOM 1565 C C . LYS A 1 197 ? 4.907 0.645 13.973 1.00 52.25 197 LYS A C 1
ATOM 1567 O O . LYS A 1 197 ? 5.323 -0.501 13.805 1.00 52.25 197 LYS A O 1
ATOM 1572 N N . LYS A 1 198 ? 3.636 0.866 14.336 1.00 60.62 198 LYS A N 1
ATOM 1573 C CA . LYS A 1 198 ? 2.666 -0.213 14.573 1.00 60.62 198 LYS A CA 1
ATOM 1574 C C . LYS A 1 198 ? 2.210 -0.781 13.222 1.00 60.62 198 LYS A C 1
ATOM 1576 O O . LYS A 1 198 ? 1.493 -0.115 12.484 1.00 60.62 198 LYS A O 1
ATOM 1581 N N . LYS A 1 199 ? 2.654 -2.003 12.916 1.00 74.31 199 LYS A N 1
ATOM 1582 C CA . LYS A 1 199 ? 2.230 -2.811 11.762 1.00 74.31 199 LYS A CA 1
ATOM 1583 C C . LYS A 1 199 ? 1.417 -3.991 12.290 1.00 74.31 199 LYS A C 1
ATOM 1585 O O . LYS A 1 199 ? 1.879 -4.645 13.228 1.00 74.31 199 LYS A O 1
ATOM 1590 N N . VAL A 1 200 ? 0.217 -4.212 11.754 1.00 73.44 200 VAL A N 1
ATOM 1591 C CA . VAL A 1 200 ? -0.756 -5.199 12.266 1.00 73.44 200 VAL A CA 1
ATOM 1592 C C . VAL A 1 200 ? -1.303 -6.070 11.153 1.00 73.44 200 VAL A C 1
ATOM 1594 O O . VAL A 1 200 ? -1.716 -5.495 10.127 1.00 73.44 200 VAL A O 1
#

Solvent-accessible surface area (backbone atoms only — not comparable to full-atom values): 11174 Å² total; per-residue (Å²):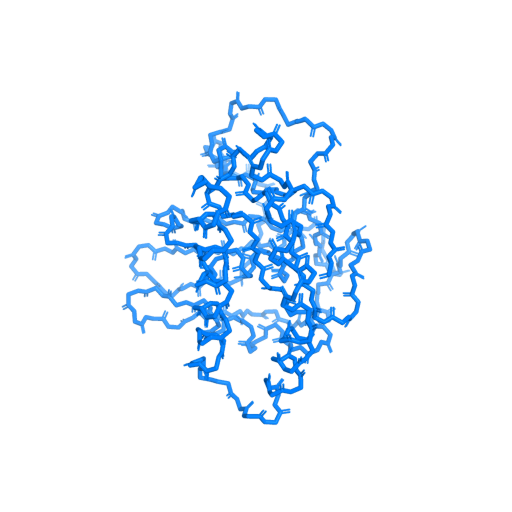 116,71,68,64,51,52,50,50,52,43,47,49,51,50,55,48,53,52,48,55,60,70,69,43,101,61,61,62,92,68,46,48,65,51,49,53,56,44,58,76,40,46,69,63,51,37,52,51,44,46,53,42,57,72,66,67,72,60,78,38,86,38,63,62,45,68,26,61,30,48,90,72,47,45,38,62,62,54,23,49,59,34,64,45,97,88,29,56,21,38,53,90,57,53,42,84,45,52,38,65,78,55,93,71,70,85,56,47,32,32,43,27,41,32,28,53,77,38,46,49,74,81,61,85,79,58,90,75,55,33,61,24,33,55,42,50,42,51,29,50,57,58,78,39,88,78,56,84,52,55,53,44,44,8,72,21,21,27,34,69,89,44,98,35,34,42,28,42,33,35,48,100,88,47,53,19,33,47,46,73,52,80,91,80,78,86,73,85,68,54,33,55,46,35,27,44,76,60,70,89

Secondary structure (DSSP, 8-state):
-HHHHHHHHHHHHHHHHHHHHHTSSS-HHHHHHHHHHHHTTHHHHHHHHHHHHHTT---SSEEEEEE--TTTS-HHHHGGG-EETTEEPEES--GGGEEESS---SS-EEEEEEE-GGGSTTS---TTEEEPPHHHHHHHHHH-TT--SSEEE-TTEEETTSSPPEEEE--TTS--EEEE--TTS--TT----EEEEEE-

pLDDT: mean 78.97, std 17.23, range [35.94, 98.06]

Sequence (200 aa):
MITSTILKDLSCLFDKQIRTLVELNVSADKIIGPIESLMEKKDLVVSTGNEIMLSGKFTGDLIFSPVIPLDIIELPIQAYFLSFRGNQGHTYFRSEDILDLIKTPSEPYYIFNLDEACFDGNRDIDMDQSFLTLAEAISLCLFNQTLLRCCVRALSSKLTRLEGSPVVHIYQLEHPKIDWDYSQDECSKWANPHCSKKKV

Radius of gyration: 16.38 Å; Cα contacts (8 Å, |Δi|>4): 370; chains: 1; bounding box: 44×37×40 Å

Foldseek 3Di:
DVLVVLLVVLLVLLVVQLVLQVPQPDDCVLRVVQSVLSVVCSVVRSVQLSVCVVVVVQAAPDFKWKFQDCLSPKPQSLQQLADDPRAGGGEPDISLQKDFQDDDDNGIKMFGSWHPVQFFVPDDDDPQWAFAAPRRQSRCNNSDPPVPDFKEWRVRMDGPVDRWTWMFTDYNPDHTYTDTDPPDDPPPGGGGITTRPDID

Organism: NCBI:txid2013768